Protein 9H05 (pdb70)

B-factor: mean 49.07, std 16.82, range [24.83, 165.82]

Solvent-accessible surface area: 11332 Å² total; per-residue (Å²): 120,73,122,106,99,55,15,91,80,1,73,124,15,33,67,100,115,33,71,85,0,48,40,44,0,14,129,95,52,18,26,13,59,42,73,32,125,22,3,45,4,0,107,54,14,8,97,43,117,80,0,104,37,46,22,115,156,70,60,147,117,4,76,0,0,4,2,25,12,9,29,0,19,15,0,8,24,0,1,68,45,27,6,73,3,22,0,1,14,73,0,65,28,0,6,91,74,0,88,93,83,69,67,167,12,94,34,43,186,87,45,72,2,34,7,80,66,44,35,9,62,164,22,157,31,33,182,75,59,4,25,1,0,0,4,28,36,22,4,2,18,17,43,64,115,57,33,67,57,0,0,43,22,0,42,79,0,1,84,81,46,1,5,0,0,3,4,1,25,0,45,45,52,106,90,106,29,9,7,24,40,7,4,49,18,109,78,1,20,82,8,0,6,26,97,57,179,54,105,66,162,47,44,58,68,1,64,90,72,39,40,66,102,12,181,66,26,12,124,78,2,101,76,64,7,74,1,0,7,1,72,37,52,148

Radius of gyration: 16.99 Å; Cα contacts (8 Å, |Δi|>4): 428; chains: 1; bounding box: 44×46×34 Å

Nearest PDB structures (foldseek):
  3g2p-assembly1_B  TM=7.022E-01  e=1.815E-07  Amycolatopsis orientalis
  3g2o-assembly1_B  TM=6.999E-01  e=1.815E-07  Amycolatopsis orientalis
  3g2o-assembly1_A  TM=6.672E-01  e=2.173E-07  Amycolatopsis orientalis
  8pha-assembly1_A  TM=6.478E-01  e=4.464E-07  Pleurotus sapidus
  3g2q-assembly1_A  TM=6.437E-01  e=7.660E-07  Amycolatopsis orientalis

Foldseek 3Di:
DDLVVLFVVLQVVCVVPPPVSVLVCLVVVSCSVDDLADWVLVVVCCVDPNNVVLLVPADLQAEEEEEQQQLNRPQLVVVVSNHQYEYEHQHPSSQVNNCVSCVPRVCVVVNSGYYDNDDLLDDDADPQAHQEYEDDLPCQQDDLVCLQSVLVSVLVRHHAQGKYKYWQDQQDPPDDDDDSHHDDVVSNLCSNLDDDVVPDDSPPFKDFPDKAQRPDGDPVRHPGTIMIMIGTHD

InterPro domains:
  IPR008854 TPMT family [PF05724] (27-201)
  IPR008854 TPMT family [PS51585] (27-240)
  IPR029063 S-adenosyl-L-methionine-dependent methyltransferase superfamily [G3DSA:3.40.50.150] (23-214)
  IPR029063 S-adenosyl-L-methionine-dependent methyltransferase superfamily [SSF53335] (27-202)

Sequence (234 aa):
ATRDEKITYLRKIIGDKGSDAWDVAWQEGVTPWDQGKIQPPLRRDFIESNDGKALVNKKSDNARVLVPGCGKGYDAAYFASLGYETLGADLSSTAIEKAKEFWAESPELKSGKLSFQTLDFFKFEVPEAKYDLVYDYTFFCALPPDLRAPWGARMRELVRRPGGTLITLVYPIDGARSSGGPPYSIDVQKVTDALQGSEEGSAEPGKYWTKVLDIVPQTSSPDDHVGRERLVVWERIN

Secondary structure (DSSP, 8-state):
--HHHHHHHHHHHHHHHGGGHHHHHHHTT--TT--SS--HHHHHHHTSHHHHHHHHT--TT-EEEEET-TT-HHHHHHHHTT-EEEEEES-HHHHHHHHHHTTT-HHHHHTSEEEEE--TTTSPPPTT-EEEEEEESSGGGS-GGGHHHHHHHHHHHEEEEEEEEEEE----TT---TTTTP--HHHHHHHHH---SS----TTSEEEEEEE--SS--GGGTTS-EEEEEEE--

Organism: NCBI:txid1051891

Structure (mmCIF, N/CA/C/O backbone):
data_9H05
#
_entry.id   9H05
#
_cell.length_a   59.410
_cell.length_b   59.410
_cell.length_c   229.421
_cell.angle_alpha   90.00
_cell.angle_beta   90.00
_cell.angle_gamma   90.00
#
_symmetry.space_group_name_H-M   'P 43 21 2'
#
loop_
_entity.id
_entity.type
_entity.pdbx_description
1 polymer 'Methyltransferase domain-containing protein'
2 non-polymer S-ADENOSYL-L-HOMOCYSTEINE
3 non-polymer 'CHLORIDE ION'
4 water water
#
loop_
_atom_site.group_PDB
_atom_site.id
_atom_site.type_symbol
_atom_site.label_atom_id
_atom_site.label_alt_id
_atom_site.label_comp_id
_atom_site.label_asym_id
_atom_site.label_entity_id
_atom_site.label_seq_id
_atom_site.pdbx_PDB_ins_code
_atom_site.Cartn_x
_atom_site.Cartn_y
_atom_site.Cartn_z
_atom_site.occupancy
_atom_site.B_iso_or_equiv
_atom_site.auth_seq_id
_atom_site.auth_comp_id
_atom_site.auth_asym_id
_atom_site.auth_atom_id
_atom_site.pdbx_PDB_model_num
ATOM 1 N N . ALA A 1 12 ? -35.389 6.719 22.889 1.00 74.23 9 ALA A N 1
ATOM 2 C CA . ALA A 1 12 ? -36.323 5.624 22.673 1.00 73.46 9 ALA A CA 1
ATOM 3 C C . ALA A 1 12 ? -36.208 5.055 21.254 1.00 80.51 9 ALA A C 1
ATOM 4 O O . ALA A 1 12 ? -36.625 3.921 21.024 1.00 87.06 9 ALA A O 1
ATOM 6 N N . THR A 1 13 ? -35.650 5.818 20.307 1.00 74.53 10 THR A N 1
ATOM 7 C CA . THR A 1 13 ? -35.435 5.271 18.970 1.00 72.18 10 THR A CA 1
ATOM 8 C C . THR A 1 13 ? -34.208 4.364 18.960 1.00 70.69 10 THR A C 1
ATOM 9 O O . THR A 1 13 ? -33.388 4.375 19.883 1.00 69.77 10 THR A O 1
ATOM 13 N N . ARG A 1 14 ? -34.087 3.570 17.892 1.00 67.67 11 ARG A N 1
ATOM 14 C CA . ARG A 1 14 ? -32.930 2.694 17.781 1.00 59.44 11 ARG A CA 1
ATOM 15 C C . ARG A 1 14 ? -31.639 3.503 17.768 1.00 66.16 11 ARG A C 1
ATOM 16 O O . ARG A 1 14 ? -30.662 3.138 18.435 1.00 68.24 11 ARG A O 1
ATOM 24 N N . ASP A 1 15 ? -31.623 4.618 17.031 1.00 61.22 12 ASP A N 1
ATOM 25 C CA . ASP A 1 15 ? -30.394 5.391 16.881 1.00 66.54 12 ASP A CA 1
ATOM 26 C C . ASP A 1 15 ? -29.970 6.005 18.205 1.00 65.31 12 ASP A C 1
ATOM 27 O O . ASP A 1 15 ? -28.788 5.960 18.577 1.00 64.09 12 ASP A O 1
ATOM 32 N N . GLU A 1 16 ? -30.930 6.589 18.927 1.00 69.44 13 GLU A N 1
ATOM 33 C CA . GLU A 1 16 ? -30.660 7.102 20.267 1.00 63.73 13 GLU A CA 1
ATOM 34 C C . GLU A 1 16 ? -30.074 6.018 21.150 1.00 59.70 13 GLU A C 1
ATOM 35 O O . GLU A 1 16 ? -29.111 6.248 21.894 1.00 59.00 13 GLU A O 1
ATOM 41 N N . LYS A 1 17 ? -30.659 4.823 21.095 1.00 58.43 14 LYS A N 1
ATOM 42 C CA . LYS A 1 17 ? -30.180 3.764 21.962 1.00 50.08 14 LYS A CA 1
ATOM 43 C C . LYS A 1 17 ? -28.784 3.326 21.554 1.00 52.81 14 LYS A C 1
ATOM 44 O O . LYS A 1 17 ? -27.919 3.139 22.414 1.00 48.26 14 LYS A O 1
ATOM 50 N N . ILE A 1 18 ? -28.527 3.225 20.242 1.00 50.33 15 ILE A N 1
ATOM 51 C CA . ILE A 1 18 ? -27.186 2.900 19.765 1.00 47.42 15 ILE A CA 1
ATOM 52 C C . ILE A 1 18 ? -26.198 3.962 20.233 1.00 47.85 15 ILE A C 1
ATOM 53 O O . ILE A 1 18 ? -25.150 3.653 20.814 1.00 50.40 15 ILE A O 1
ATOM 58 N N . THR A 1 19 ? -26.534 5.234 20.001 1.00 52.96 16 THR A N 1
ATOM 59 C CA . THR A 1 19 ? -25.699 6.340 20.462 1.00 50.84 16 THR A CA 1
ATOM 60 C C . THR A 1 19 ? -25.392 6.227 21.953 1.00 49.12 16 THR A C 1
ATOM 61 O O . THR A 1 19 ? -24.236 6.357 22.369 1.00 52.19 16 THR A O 1
ATOM 65 N N . TYR A 1 20 ? -26.412 5.956 22.771 1.00 51.82 17 TYR A N 1
ATOM 66 C CA . TYR A 1 20 ? -26.173 5.792 24.204 1.00 54.40 17 TYR A CA 1
ATOM 67 C C . TYR A 1 20 ? -25.273 4.594 24.489 1.00 56.41 17 TYR A C 1
ATOM 68 O O . TYR A 1 20 ? -24.351 4.684 25.315 1.00 53.78 17 TYR A O 1
ATOM 77 N N . LEU A 1 21 ? -25.537 3.465 23.821 1.00 55.17 18 LEU A N 1
ATOM 78 C CA . LEU A 1 21 ? -24.727 2.264 23.993 1.00 42.45 18 LEU A CA 1
ATOM 79 C C . LEU A 1 21 ? -23.261 2.539 23.703 1.00 47.71 18 LEU A C 1
ATOM 80 O O . LEU A 1 21 ? -22.376 2.120 24.457 1.00 44.60 18 LEU A O 1
ATOM 85 N N . ARG A 1 22 ? -22.986 3.241 22.602 1.00 48.08 19 ARG A N 1
ATOM 86 C CA . ARG A 1 22 ? -21.602 3.524 22.235 1.00 51.53 19 ARG A CA 1
ATOM 87 C C . ARG A 1 22 ? -20.969 4.496 23.227 1.00 53.72 19 ARG A C 1
ATOM 88 O O . ARG A 1 22 ? -19.804 4.330 23.609 1.00 56.39 19 ARG A O 1
ATOM 96 N N . LYS A 1 23 ? -21.742 5.486 23.687 1.00 51.87 20 LYS A N 1
ATOM 97 C CA . LYS A 1 23 ? -21.272 6.404 24.722 1.00 57.15 20 LYS A CA 1
ATOM 98 C C . LYS A 1 23 ? -20.803 5.661 25.973 1.00 52.83 20 LYS A C 1
ATOM 99 O O . LYS A 1 23 ? -19.683 5.881 26.452 1.00 51.77 20 LYS A O 1
ATOM 105 N N . ILE A 1 24 ? -21.633 4.766 26.517 1.00 47.36 21 ILE A N 1
ATOM 106 C CA . ILE A 1 24 ? -21.207 4.111 27.746 1.00 49.85 21 ILE A CA 1
ATOM 107 C C . ILE A 1 24 ? -20.122 3.079 27.493 1.00 52.06 21 ILE A C 1
ATOM 108 O O . ILE A 1 24 ? -19.380 2.744 28.424 1.00 50.75 21 ILE A O 1
ATOM 113 N N . ILE A 1 25 ? -20.003 2.552 26.265 1.00 49.54 22 ILE A N 1
ATOM 114 C CA . ILE A 1 25 ? -18.849 1.703 25.967 1.00 50.03 22 ILE A CA 1
ATOM 115 C C . ILE A 1 25 ? -17.580 2.544 25.940 1.00 49.04 22 ILE A C 1
ATOM 116 O O . ILE A 1 25 ? -16.518 2.093 26.393 1.00 53.74 22 ILE A O 1
ATOM 121 N N . GLY A 1 26 ? -17.673 3.786 25.459 1.00 49.50 23 GLY A N 1
ATOM 122 C CA . GLY A 1 26 ? -16.519 4.670 25.495 1.00 52.97 23 GLY A CA 1
ATOM 123 C C . GLY A 1 26 ? -16.037 4.963 26.904 1.00 56.57 23 GLY A C 1
ATOM 124 O O . GLY A 1 26 ? -14.831 5.044 27.150 1.00 65.38 23 GLY A O 1
ATOM 125 N N . ASP A 1 27 ? -16.969 5.129 27.853 1.00 64.62 24 ASP A N 1
ATOM 126 C CA . ASP A 1 27 ? -16.577 5.436 29.232 1.00 58.50 24 ASP A CA 1
ATOM 127 C C . ASP A 1 27 ? -16.184 4.188 30.011 1.00 61.10 24 ASP A C 1
ATOM 128 O O . ASP A 1 27 ? -15.195 4.206 30.752 1.00 65.11 24 ASP A O 1
ATOM 133 N N . LYS A 1 28 ? -16.944 3.104 29.870 1.00 59.37 25 LYS A N 1
ATOM 134 C CA . LYS A 1 28 ? -16.841 1.978 30.783 1.00 52.63 25 LYS A CA 1
ATOM 135 C C . LYS A 1 28 ? -16.138 0.772 30.175 1.00 51.31 25 LYS A C 1
ATOM 136 O O . LYS A 1 28 ? -15.811 -0.168 30.914 1.00 48.59 25 LYS A O 1
ATOM 142 N N . GLY A 1 29 ? -15.903 0.764 28.858 1.00 52.92 26 GLY A N 1
ATOM 143 C CA . GLY A 1 29 ? -15.295 -0.404 28.230 1.00 47.02 26 GLY A CA 1
ATOM 144 C C . GLY A 1 29 ? -16.252 -1.578 28.274 1.00 44.36 26 GLY A C 1
ATOM 145 O O . GLY A 1 29 ? -17.470 -1.413 28.148 1.00 52.57 26 GLY A O 1
ATOM 146 N N . SER A 1 30 ? -15.712 -2.781 28.489 1.00 45.34 27 SER A N 1
ATOM 147 C CA . SER A 1 30 ? -16.559 -3.973 28.439 1.00 44.38 27 SER A CA 1
ATOM 148 C C . SER A 1 30 ? -17.561 -4.035 29.583 1.00 49.40 27 SER A C 1
ATOM 149 O O . SER A 1 30 ? -18.573 -4.735 29.458 1.00 43.03 27 SER A O 1
ATOM 152 N N . ASP A 1 31 ? -17.314 -3.320 30.692 1.00 52.41 28 ASP A N 1
ATOM 153 C CA . ASP A 1 31 ? -18.306 -3.272 31.763 1.00 50.94 28 ASP A CA 1
ATOM 154 C C . ASP A 1 31 ? -19.625 -2.655 31.304 1.00 44.91 28 ASP A C 1
ATOM 155 O O . ASP A 1 31 ? -20.659 -2.912 31.926 1.00 46.26 28 ASP A O 1
ATOM 160 N N . ALA A 1 32 ? -19.621 -1.880 30.215 1.00 47.64 29 ALA A N 1
ATOM 161 C CA . ALA A 1 32 ? -20.844 -1.242 29.725 1.00 48.56 29 ALA A CA 1
ATOM 162 C C . ALA A 1 32 ? -21.946 -2.237 29.362 1.00 41.76 29 ALA A C 1
ATOM 163 O O . ALA A 1 32 ? -23.122 -1.860 29.367 1.00 44.39 29 ALA A O 1
ATOM 165 N N . TRP A 1 33 ? -21.608 -3.495 29.048 1.00 46.36 30 TRP A N 1
ATOM 166 C CA . TRP A 1 33 ? -22.625 -4.410 28.529 1.00 45.41 30 TRP A CA 1
ATOM 167 C C . TRP A 1 33 ? -23.630 -4.783 29.612 1.00 43.19 30 TRP A C 1
ATOM 168 O O . TRP A 1 33 ? -24.843 -4.755 29.375 1.00 41.57 30 TRP A O 1
ATOM 179 N N . ASP A 1 34 ? -23.157 -5.140 30.804 1.00 44.87 31 ASP A N 1
ATOM 180 C CA . ASP A 1 34 ? -24.100 -5.371 31.894 1.00 43.65 31 ASP A CA 1
ATOM 181 C C . ASP A 1 34 ? -24.902 -4.120 32.221 1.00 40.97 31 ASP A C 1
ATOM 182 O O . ASP A 1 34 ? -26.102 -4.207 32.520 1.00 44.54 31 ASP A O 1
ATOM 187 N N . VAL A 1 35 ? -24.265 -2.948 32.160 1.00 42.32 32 VAL A N 1
ATOM 188 C CA . VAL A 1 35 ? -24.987 -1.694 32.382 1.00 42.34 32 VAL A CA 1
ATOM 189 C C . VAL A 1 35 ? -26.129 -1.546 31.387 1.00 50.55 32 VAL A C 1
ATOM 190 O O . VAL A 1 35 ? -27.254 -1.201 31.765 1.00 45.00 32 VAL A O 1
ATOM 194 N N . ALA A 1 36 ? -25.856 -1.803 30.094 1.00 48.98 33 ALA A N 1
ATOM 195 C CA . ALA A 1 36 ? -26.894 -1.690 29.071 1.00 45.81 33 ALA A CA 1
ATOM 196 C C . ALA A 1 36 ? -28.032 -2.671 29.323 1.00 40.63 33 ALA A C 1
ATOM 197 O O . ALA A 1 36 ? -29.208 -2.332 29.145 1.00 41.35 33 ALA A O 1
ATOM 199 N N . TRP A 1 37 ? -27.705 -3.898 29.732 1.00 40.25 34 TRP A N 1
ATOM 200 C CA . TRP A 1 37 ? -28.749 -4.877 29.996 1.00 42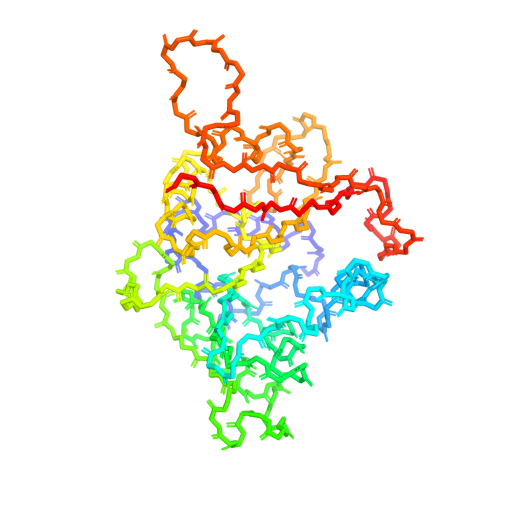.74 34 TRP A CA 1
ATOM 201 C C . TRP A 1 37 ? -29.592 -4.460 31.196 1.00 51.36 34 TRP A C 1
ATOM 202 O O . TRP A 1 37 ? -30.826 -4.542 31.149 1.00 47.02 34 TRP A O 1
ATOM 213 N N . GLN A 1 38 ? -28.948 -3.979 32.270 1.00 48.18 35 GLN A N 1
ATOM 214 C CA . GLN A 1 38 ? -29.713 -3.517 33.432 1.00 50.71 35 GLN A CA 1
ATOM 215 C C . GLN A 1 38 ? -30.653 -2.372 33.082 1.00 49.38 35 GLN A C 1
ATOM 216 O O . GLN A 1 38 ? -31.795 -2.331 33.560 1.00 53.76 35 GLN A O 1
ATOM 222 N N . GLU A 1 39 ? -30.213 -1.454 32.230 1.00 45.31 36 GLU A N 1
ATOM 223 C CA . GLU A 1 39 ? -31.002 -0.274 31.903 1.00 45.93 36 GLU A CA 1
ATOM 224 C C . GLU A 1 39 ? -31.973 -0.501 30.768 1.00 50.42 36 GLU A C 1
ATOM 225 O O . GLU A 1 39 ? -32.620 0.456 30.339 1.00 55.06 36 GLU A O 1
ATOM 231 N N . GLY A 1 40 ? -32.071 -1.728 30.255 1.00 51.67 37 GLY A N 1
ATOM 232 C CA . GLY A 1 40 ? -32.975 -2.011 29.157 1.00 50.09 37 GLY A CA 1
ATOM 233 C C . GLY A 1 40 ? -32.560 -1.467 27.801 1.00 50.04 37 GLY A C 1
ATOM 234 O O . GLY A 1 40 ? -33.392 -1.408 26.901 1.00 53.01 37 GLY A O 1
ATOM 235 N N . VAL A 1 41 ? -31.304 -1.056 27.622 1.00 48.81 38 VAL A N 1
ATOM 236 C CA . VAL A 1 41 ? -30.832 -0.552 26.329 1.00 53.55 38 VAL A CA 1
ATOM 237 C C . VAL A 1 41 ? -30.269 -1.762 25.596 1.00 48.78 38 VAL A C 1
ATOM 238 O O . VAL A 1 41 ? -29.076 -2.070 25.675 1.00 47.45 38 VAL A O 1
ATOM 242 N N . THR A 1 42 ? -31.136 -2.469 24.885 1.00 43.44 39 THR A N 1
ATOM 243 C CA . THR A 1 42 ? -30.746 -3.704 24.210 1.00 48.84 39 THR A CA 1
ATOM 244 C C . THR A 1 42 ? -31.226 -3.700 22.763 1.00 44.06 39 THR A C 1
ATOM 245 O O . THR A 1 42 ? -31.999 -4.569 22.355 1.00 49.11 39 THR A O 1
ATOM 249 N N . PRO A 1 43 ? -30.774 -2.737 21.949 1.00 41.53 40 PRO A N 1
ATOM 250 C CA . PRO A 1 43 ? -31.311 -2.629 20.575 1.00 48.49 40 PRO A CA 1
ATOM 251 C C . PRO A 1 43 ? -31.015 -3.827 19.680 1.00 45.57 40 PRO A C 1
ATOM 252 O O . PRO A 1 43 ? -31.672 -3.984 18.650 1.00 45.66 40 PRO A O 1
ATOM 256 N N . TRP A 1 44 ? -30.064 -4.686 20.043 1.00 47.85 41 TRP A N 1
ATOM 257 C CA . TRP A 1 44 ? -29.777 -5.894 19.273 1.00 46.57 41 TRP A CA 1
ATOM 258 C C . TRP A 1 44 ? -30.818 -6.984 19.488 1.00 45.55 41 TRP A C 1
ATOM 259 O O . TRP A 1 44 ? -30.915 -7.915 18.674 1.00 40.52 41 TRP A O 1
ATOM 270 N N . ASP A 1 45 ? -31.569 -6.904 20.581 1.00 40.55 42 ASP A N 1
ATOM 271 C CA . ASP A 1 45 ? -32.446 -7.987 21.001 1.00 39.74 42 ASP A CA 1
ATOM 272 C C . ASP A 1 45 ? -33.649 -8.152 20.084 1.00 43.64 42 ASP A C 1
ATOM 273 O O . ASP A 1 45 ? -34.440 -7.220 19.913 1.00 45.37 42 ASP A O 1
ATOM 278 N N . GLN A 1 46 ? -33.808 -9.361 19.538 1.00 43.33 43 GLN A N 1
ATOM 279 C CA . GLN A 1 46 ? -34.832 -9.659 18.545 1.00 44.92 43 GLN A CA 1
ATOM 280 C C . GLN A 1 46 ? -35.874 -10.644 19.037 1.00 42.90 43 GLN A C 1
ATOM 281 O O . GLN A 1 46 ? -36.863 -10.872 18.335 1.00 46.30 43 GLN A O 1
ATOM 287 N N . GLY A 1 47 ? -35.648 -11.288 20.175 1.00 39.82 44 GLY A N 1
ATOM 288 C CA . GLY A 1 47 ? -36.646 -12.159 20.758 1.00 39.70 44 GLY A CA 1
ATOM 289 C C . GLY A 1 47 ? -36.702 -13.557 20.196 1.00 43.31 44 GLY A C 1
ATOM 290 O O . GLY A 1 47 ? -37.588 -14.321 20.600 1.00 41.23 44 GLY A O 1
ATOM 291 N N . LYS A 1 48 ? -35.780 -13.924 19.302 1.00 41.24 45 LYS A N 1
ATOM 292 C CA . LYS A 1 48 ? -35.811 -15.186 18.562 1.00 44.03 45 LYS A CA 1
ATOM 293 C C . LYS A 1 48 ? -34.525 -15.314 17.744 1.00 36.34 45 LYS A C 1
ATOM 294 O O . LYS A 1 48 ? -33.834 -14.324 17.487 1.00 41.57 45 LYS A O 1
ATOM 300 N N . ILE A 1 49 ? -34.241 -16.541 17.304 1.00 37.05 46 ILE A N 1
ATOM 301 C CA . ILE A 1 49 ? -33.078 -16.793 16.452 1.00 41.97 46 ILE A CA 1
ATOM 302 C C . ILE A 1 49 ? -33.259 -16.158 15.073 1.00 43.29 46 ILE A C 1
ATOM 303 O O . ILE A 1 49 ? -34.364 -15.828 14.627 1.00 37.10 46 ILE A O 1
ATOM 308 N N . GLN A 1 50 ? -32.149 -15.978 14.389 1.00 42.08 47 GLN A N 1
ATOM 309 C CA . GLN A 1 50 ? -32.266 -15.503 13.020 1.00 45.68 47 GLN A CA 1
ATOM 310 C C . GLN A 1 50 ? -32.612 -16.679 12.100 1.00 40.43 47 GLN A C 1
ATOM 311 O O . GLN A 1 50 ? -32.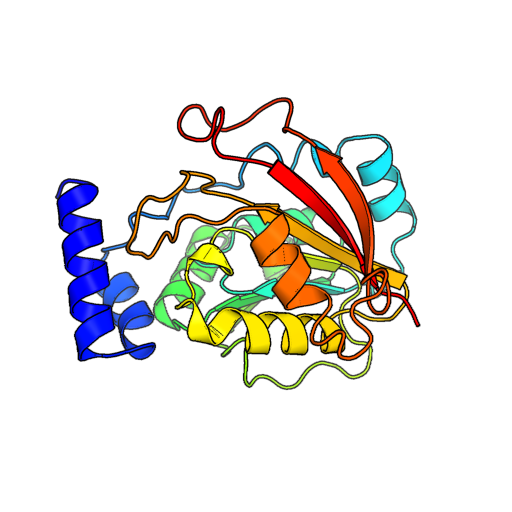072 -17.781 12.272 1.00 39.08 47 GLN A O 1
ATOM 317 N N . PRO A 1 51 ? -33.513 -16.476 11.145 1.00 39.97 48 PRO A N 1
ATOM 318 C CA . PRO A 1 51 ? -33.957 -17.571 10.254 1.00 42.09 48 PRO A CA 1
ATOM 319 C C . PRO A 1 51 ? -32.814 -18.298 9.547 1.00 39.82 48 PRO A C 1
ATOM 320 O O . PRO A 1 51 ? -32.880 -19.528 9.362 1.00 43.62 48 PRO A O 1
ATOM 324 N N . PRO A 1 52 ? -31.749 -17.613 9.103 1.00 40.58 49 PRO A N 1
ATOM 325 C CA . PRO A 1 52 ? -30.684 -18.369 8.412 1.00 43.12 49 PRO A CA 1
ATOM 326 C C . PRO A 1 52 ? -30.087 -19.488 9.254 1.00 46.38 49 PRO A C 1
ATOM 327 O O . PRO A 1 52 ? -29.607 -20.486 8.693 1.00 37.44 49 PRO A O 1
ATOM 331 N N . LEU A 1 53 ? -30.096 -19.364 10.584 1.00 38.79 50 LEU A N 1
ATOM 332 C CA . LEU A 1 53 ? -29.581 -20.451 11.409 1.00 37.82 50 LEU A CA 1
ATOM 333 C C . LEU A 1 53 ? -30.457 -21.687 11.285 1.00 39.56 50 LEU A C 1
ATOM 334 O O . LEU A 1 53 ? -29.951 -22.797 11.064 1.00 42.39 50 LEU A O 1
ATOM 339 N N A ARG A 1 54 ? -31.779 -21.522 11.421 0.49 40.74 51 ARG A N 1
ATOM 340 N N B ARG A 1 54 ? -31.777 -21.518 11.422 0.51 40.74 51 ARG A N 1
ATOM 341 C CA A ARG A 1 54 ? -32.670 -22.676 11.345 0.49 42.11 51 ARG A CA 1
ATOM 342 C CA B ARG A 1 54 ? -32.681 -22.662 11.343 0.51 42.13 51 ARG A CA 1
ATOM 343 C C A ARG A 1 54 ? -32.645 -23.296 9.949 0.49 42.89 51 ARG A C 1
ATOM 344 C C B ARG A 1 54 ? -32.649 -23.290 9.952 0.51 42.88 51 ARG A C 1
ATOM 345 O O A ARG A 1 54 ? -32.634 -24.524 9.804 0.49 42.70 51 ARG A O 1
ATOM 346 O O B ARG A 1 54 ? -32.644 -24.519 9.814 0.51 42.70 51 ARG A O 1
ATOM 361 N N . ASP A 1 55 ? -32.618 -22.462 8.908 1.00 41.12 52 ASP A N 1
ATOM 362 C CA . ASP A 1 55 ? -32.612 -23.011 7.556 1.00 47.01 52 ASP A CA 1
ATOM 363 C C . ASP A 1 55 ? -31.322 -23.735 7.247 1.00 46.00 52 ASP A C 1
ATOM 364 O O . ASP A 1 55 ? -31.336 -24.692 6.470 1.00 44.27 52 ASP A O 1
ATOM 369 N N . PHE A 1 56 ? -30.202 -23.326 7.850 1.00 44.04 53 PHE A N 1
ATOM 370 C CA . PHE A 1 56 ? -28.997 -24.115 7.649 1.00 40.27 53 PHE A CA 1
ATOM 371 C C . PHE A 1 56 ? -29.137 -25.477 8.307 1.00 45.84 53 PHE A C 1
ATOM 372 O O . PHE A 1 56 ? -28.924 -26.512 7.662 1.00 43.07 53 PHE A O 1
ATOM 380 N N . ILE A 1 57 ? -29.497 -25.495 9.596 1.00 41.01 54 ILE A N 1
ATOM 381 C CA . ILE A 1 57 ? -29.641 -26.758 10.317 1.00 42.33 54 ILE A CA 1
ATOM 382 C C . ILE A 1 57 ? -30.620 -27.684 9.608 1.00 40.76 54 ILE A C 1
ATOM 383 O O . ILE A 1 57 ? -30.423 -28.905 9.569 1.00 42.66 54 ILE A O 1
ATOM 388 N N . GLU A 1 58 ? -31.678 -27.123 9.021 1.00 39.28 55 GLU A N 1
ATOM 389 C CA . GLU A 1 58 ? -32.687 -27.909 8.317 1.00 41.56 55 GLU A CA 1
ATOM 390 C C . GLU A 1 58 ? -32.315 -28.248 6.879 1.00 44.37 55 GLU A C 1
ATOM 391 O O . GLU A 1 58 ? -33.056 -28.990 6.229 1.00 46.93 55 GLU A O 1
ATOM 397 N N . SER A 1 59 ? -31.195 -27.738 6.372 1.00 51.12 56 SER A N 1
ATOM 398 C CA . SER A 1 59 ? -30.736 -28.056 5.021 1.00 44.48 56 SER A CA 1
ATOM 399 C C . SER A 1 59 ? -29.972 -29.386 5.012 1.00 46.67 56 SER A C 1
ATOM 400 O O . SER A 1 59 ? -29.669 -29.964 6.059 1.00 45.80 56 SER A O 1
ATOM 403 N N . ASN A 1 60 ? -29.637 -29.879 3.813 1.00 48.24 57 ASN A N 1
ATOM 404 C CA . ASN A 1 60 ? -29.013 -31.200 3.752 1.00 45.69 57 ASN A CA 1
ATOM 405 C C . ASN A 1 60 ? -27.664 -31.201 4.456 1.00 42.05 57 ASN A C 1
ATOM 406 O O . ASN A 1 60 ? -27.325 -32.164 5.156 1.00 47.07 57 ASN A O 1
ATOM 411 N N . ASP A 1 61 ? -26.898 -30.114 4.324 1.00 43.75 58 ASP A N 1
ATOM 412 C CA . ASP A 1 61 ? -25.654 -30.002 5.082 1.00 47.75 58 ASP A CA 1
ATOM 413 C C . ASP A 1 61 ? -25.927 -29.947 6.582 1.00 45.11 58 ASP A C 1
ATOM 414 O O . ASP A 1 61 ? -25.204 -30.553 7.377 1.00 44.88 58 ASP A O 1
ATOM 419 N N . GLY A 1 62 ? -26.980 -29.241 6.985 1.00 41.39 59 GLY A N 1
ATOM 420 C CA . GLY A 1 62 ? -27.260 -29.113 8.403 1.00 46.22 59 GLY A CA 1
ATOM 421 C C . GLY A 1 62 ? -27.725 -30.423 9.003 1.00 46.08 59 GLY A C 1
ATOM 422 O O . GLY A 1 62 ? -27.249 -30.837 10.064 1.00 48.84 59 GLY A O 1
ATOM 423 N N . LYS A 1 63 ? -28.662 -31.093 8.328 1.00 44.06 60 LYS A N 1
ATOM 424 C CA . LYS A 1 63 ? -29.082 -32.420 8.758 1.00 47.48 60 LYS A CA 1
ATOM 425 C C . LYS A 1 63 ? -27.886 -33.354 8.912 1.00 48.77 60 LYS A C 1
ATOM 426 O O . LYS A 1 63 ? -27.763 -34.057 9.922 1.00 48.15 60 LYS A O 1
ATOM 432 N N . ALA A 1 64 ? -26.962 -33.330 7.947 1.00 49.44 61 ALA A N 1
ATOM 433 C CA . ALA A 1 64 ? -25.789 -34.195 8.018 1.00 50.99 61 ALA A CA 1
ATOM 434 C C . ALA A 1 64 ? -24.923 -33.856 9.225 1.00 54.19 61 ALA A C 1
ATOM 435 O O . ALA A 1 64 ? -24.500 -34.751 9.962 1.00 51.29 61 ALA A O 1
ATOM 437 N N . LEU A 1 65 ? -24.635 -32.567 9.433 1.00 47.93 62 LEU A N 1
ATOM 438 C CA . LEU A 1 65 ? -23.875 -32.152 10.612 1.00 50.48 62 LEU A CA 1
ATOM 439 C C . LEU A 1 65 ? -24.506 -32.656 11.904 1.00 49.07 62 LEU A C 1
ATOM 440 O O . LEU A 1 65 ? -23.812 -33.208 12.765 1.00 53.27 62 LEU A O 1
ATOM 445 N N . VAL A 1 66 ? -25.820 -32.463 12.065 1.00 45.75 63 VAL A N 1
ATOM 446 C CA . VAL A 1 66 ? -26.477 -32.864 13.309 1.00 48.46 63 VAL A CA 1
ATOM 447 C C . VAL A 1 66 ? -26.511 -34.381 13.440 1.00 52.91 63 VAL A C 1
ATOM 448 O O . VAL A 1 66 ? -26.411 -34.916 14.553 1.00 52.67 63 VAL A O 1
ATOM 452 N N . ASN A 1 67 ? -26.643 -35.101 12.321 1.00 54.18 64 ASN A N 1
ATOM 453 C CA . ASN A 1 67 ? -26.753 -36.560 12.391 1.00 56.37 64 ASN A CA 1
ATOM 454 C C . ASN A 1 67 ? -25.441 -37.220 12.800 1.00 50.26 64 ASN A C 1
ATOM 455 O O . ASN A 1 67 ? -25.464 -38.291 13.412 1.00 57.00 64 ASN A O 1
ATOM 460 N N . LYS A 1 68 ? -24.300 -36.609 12.476 1.00 54.82 65 LYS A N 1
ATOM 461 C CA . LYS A 1 68 ? -23.001 -37.173 12.826 1.00 56.14 65 LYS A CA 1
ATOM 462 C C . LYS A 1 68 ? -22.567 -36.816 14.237 1.00 54.16 65 LYS A C 1
ATOM 463 O O . LYS A 1 68 ? -21.442 -37.149 14.621 1.00 54.88 65 LYS A O 1
ATOM 469 N N . LYS A 1 69 ? -23.401 -36.127 15.005 1.00 53.87 66 LYS A N 1
ATOM 470 C CA . LYS A 1 69 ? -22.942 -35.600 16.279 1.00 53.97 66 LYS A CA 1
ATOM 471 C C . LYS A 1 69 ? -22.699 -36.738 17.260 1.00 52.41 66 LYS A C 1
ATOM 472 O O . LYS A 1 69 ? -23.445 -37.722 17.300 1.00 53.98 66 LYS A O 1
ATOM 478 N N . SER A 1 70 ? -21.613 -36.621 18.018 1.00 49.92 67 SER A N 1
ATOM 479 C CA . SER A 1 70 ? -21.303 -37.618 19.024 1.00 56.97 67 SER A CA 1
ATOM 480 C C . SER A 1 70 ? -22.307 -37.517 20.168 1.00 56.26 67 SER A C 1
ATOM 481 O O . SER A 1 70 ? -23.042 -36.529 20.302 1.00 56.24 67 SER A O 1
ATOM 484 N N . ASP A 1 71 ? -22.334 -38.549 21.016 1.00 64.85 68 ASP A N 1
ATOM 485 C CA . ASP A 1 71 ? -23.344 -38.573 22.075 1.00 66.34 68 ASP A CA 1
ATOM 486 C C . ASP A 1 71 ? -23.067 -37.555 23.169 1.00 61.22 68 ASP A C 1
ATOM 487 O O . ASP A 1 71 ? -23.991 -37.185 23.898 1.00 63.55 68 ASP A O 1
ATOM 492 N N . ASN A 1 72 ? -21.828 -37.075 23.278 1.00 60.97 69 ASN A N 1
ATOM 493 C CA . ASN A 1 72 ? -21.459 -36.038 24.233 1.00 62.43 69 ASN A CA 1
ATOM 494 C C . ASN A 1 72 ? -21.050 -34.753 23.528 1.00 62.10 69 ASN A C 1
ATOM 495 O O . ASN A 1 72 ? -20.260 -33.973 24.063 1.00 59.22 69 ASN A O 1
ATOM 500 N N . ALA A 1 73 ? -21.559 -34.536 22.315 1.00 56.28 70 ALA A N 1
ATOM 501 C CA . ALA A 1 73 ? -21.222 -33.331 21.563 1.00 51.34 70 ALA A CA 1
ATOM 502 C C . ALA A 1 73 ? -21.657 -32.085 22.330 1.00 54.59 70 ALA A C 1
ATOM 503 O O . ALA A 1 73 ? -22.729 -32.048 22.948 1.00 51.92 70 ALA A O 1
ATOM 505 N N . ARG A 1 74 ? -20.827 -31.052 22.267 1.00 48.50 71 ARG A N 1
ATOM 506 C CA . ARG A 1 74 ? -21.032 -29.841 23.045 1.00 45.76 71 ARG A CA 1
ATOM 507 C C . ARG A 1 74 ? -21.055 -28.618 22.141 1.00 42.69 71 ARG A C 1
ATOM 508 O O . ARG A 1 74 ? -20.321 -28.546 21.149 1.00 44.46 71 ARG A O 1
ATOM 516 N N . VAL A 1 75 ? -21.902 -27.656 22.492 1.00 42.36 72 VAL A N 1
ATOM 517 C CA . VAL A 1 75 ? -22.064 -26.426 21.732 1.00 40.22 72 VAL A CA 1
ATOM 518 C C . VAL A 1 75 ? -21.786 -25.239 22.637 1.00 43.01 72 VAL A C 1
ATOM 519 O O . VAL A 1 75 ? -22.192 -25.232 23.804 1.00 40.75 72 VAL A O 1
ATOM 523 N N . LEU A 1 76 ? -21.090 -24.236 22.099 1.00 41.08 73 LEU A N 1
ATOM 524 C CA . LEU A 1 76 ? -20.882 -22.962 22.781 1.00 37.27 73 LEU A CA 1
ATOM 525 C C . LEU A 1 76 ? -21.519 -21.859 21.948 1.00 44.65 73 LEU A C 1
ATOM 526 O O . LEU A 1 76 ? -21.292 -21.776 20.728 1.00 39.17 73 LEU A O 1
ATOM 531 N N . VAL A 1 77 ? -22.319 -21.024 22.596 1.00 34.94 74 VAL A N 1
ATOM 532 C CA . VAL A 1 77 ? -22.868 -19.823 21.987 1.00 39.10 74 VAL A CA 1
ATOM 533 C C . VAL A 1 77 ? -22.337 -18.625 22.766 1.00 40.78 74 VAL A C 1
ATOM 534 O O . VAL A 1 77 ? -22.888 -18.250 23.808 1.00 40.08 74 VAL A O 1
ATOM 538 N N . PRO A 1 78 ? -21.263 -17.998 22.300 1.00 38.85 75 PRO A N 1
ATOM 539 C CA . PRO A 1 78 ? -20.684 -16.880 23.053 1.00 34.99 75 PRO A CA 1
ATOM 540 C C . PRO A 1 78 ? -21.401 -15.560 22.794 1.00 38.48 75 PRO A C 1
ATOM 541 O O . PRO A 1 78 ? -21.969 -15.333 21.727 1.00 40.55 75 PRO A O 1
ATOM 545 N N . GLY A 1 79 ? -21.358 -14.678 23.793 1.00 39.94 76 GLY A N 1
ATOM 546 C CA . GLY A 1 79 ? -22.169 -13.465 23.731 1.00 39.24 76 GLY A CA 1
ATOM 547 C C . GLY A 1 79 ? -23.628 -13.764 23.465 1.00 34.94 76 GLY A C 1
ATOM 548 O O . GLY A 1 79 ? -24.275 -13.099 22.646 1.00 40.03 76 GLY A O 1
ATOM 549 N N . CYS A 1 80 ? -24.154 -14.778 24.129 1.00 36.44 77 CYS A N 1
ATOM 550 C CA . CYS A 1 80 ? -25.463 -15.329 23.787 1.00 42.64 77 CYS A CA 1
ATOM 551 C C . CYS A 1 80 ? -26.647 -14.407 24.079 1.00 39.45 77 CYS A C 1
ATOM 552 O O . CYS A 1 80 ? -27.742 -14.687 23.586 1.00 38.95 77 CYS A O 1
ATOM 555 N N . GLY A 1 81 ? -26.461 -13.320 24.825 1.00 44.87 78 GLY A N 1
ATOM 556 C CA . GLY A 1 81 ? -27.593 -12.475 25.202 1.00 38.78 78 GLY A CA 1
ATOM 557 C C . GLY A 1 81 ? -28.682 -13.288 25.861 1.00 31.82 78 GLY A C 1
ATOM 558 O O . GLY A 1 81 ? -28.424 -14.181 26.694 1.00 33.43 78 GLY A O 1
ATOM 559 N N . LYS A 1 82 ? -29.920 -13.045 25.425 1.00 34.12 79 LYS A N 1
ATOM 560 C CA . LYS A 1 82 ? -31.068 -13.759 25.968 1.00 36.84 79 LYS A CA 1
ATOM 561 C C . LYS A 1 82 ? -31.161 -15.192 25.464 1.00 37.27 79 LYS A C 1
ATOM 562 O O . LYS A 1 82 ? -32.100 -15.897 25.842 1.00 39.26 79 LYS A O 1
ATOM 568 N N . GLY A 1 83 ? -30.233 -15.629 24.609 1.00 37.03 80 GLY A N 1
ATOM 569 C CA . GLY A 1 83 ? -29.927 -17.041 24.482 1.00 33.22 80 GLY A CA 1
ATOM 570 C C . GLY A 1 83 ? -30.775 -17.837 23.527 1.00 34.53 80 GLY A C 1
ATOM 571 O O . GLY A 1 83 ?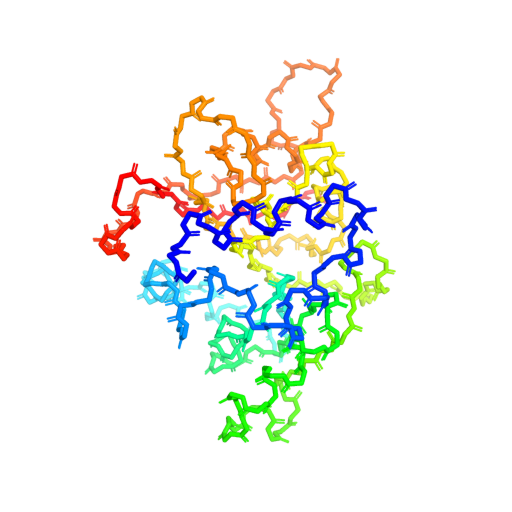 -30.816 -19.070 23.653 1.00 38.31 80 GLY A O 1
ATOM 572 N N . TYR A 1 84 ? -31.464 -17.177 22.589 1.00 39.57 81 TYR A N 1
ATOM 573 C CA . TYR A 1 84 ? -32.297 -17.886 21.615 1.00 38.47 81 TYR A CA 1
ATOM 574 C C . TYR A 1 84 ? -31.521 -18.984 20.890 1.00 35.29 81 TYR A C 1
ATOM 575 O O . TYR A 1 84 ? -32.032 -20.097 20.691 1.00 35.48 81 TYR A O 1
ATOM 584 N N . ASP A 1 85 ? -30.280 -18.693 20.487 1.00 39.30 82 ASP A N 1
ATOM 585 C CA . ASP A 1 85 ? -29.519 -19.665 19.704 1.00 37.81 82 ASP A CA 1
ATOM 586 C C . ASP A 1 85 ? -29.114 -20.859 20.547 1.00 38.28 82 ASP A C 1
ATOM 587 O O . ASP A 1 85 ? -29.255 -22.008 20.107 1.00 36.47 82 ASP A O 1
ATOM 592 N N . ALA A 1 86 ? -28.663 -20.615 21.783 1.00 36.23 83 ALA A N 1
ATOM 593 C CA . ALA A 1 86 ? -28.301 -21.727 22.652 1.00 38.21 83 ALA A CA 1
ATOM 594 C C . ALA A 1 86 ? -29.501 -22.625 22.906 1.00 38.91 83 ALA A C 1
ATOM 595 O O . ALA A 1 86 ? -29.388 -23.860 22.874 1.00 36.37 83 ALA A O 1
ATOM 597 N N . ALA A 1 87 ? -30.669 -22.018 23.126 1.00 36.02 84 ALA A N 1
ATOM 598 C CA . ALA A 1 87 ? -31.888 -22.799 23.281 1.00 39.56 84 ALA A CA 1
ATOM 599 C C . ALA A 1 87 ? -32.167 -23.632 22.037 1.00 34.69 84 ALA A C 1
ATOM 600 O O . ALA A 1 87 ? -32.608 -24.782 22.144 1.00 39.43 84 ALA A O 1
ATOM 602 N N . TYR A 1 88 ? -31.925 -23.066 20.847 1.00 40.45 85 TYR A N 1
ATOM 603 C CA . TYR A 1 88 ? -32.161 -23.805 19.609 1.00 37.43 85 TYR A CA 1
ATOM 604 C C . TYR A 1 88 ? -31.251 -25.027 19.520 1.00 36.20 85 TYR A C 1
ATOM 605 O O . TYR A 1 88 ? -31.720 -26.150 19.291 1.00 40.17 85 TYR A O 1
ATOM 614 N N . PHE A 1 89 ? -29.941 -24.837 19.745 1.00 41.29 86 PHE A N 1
ATOM 615 C CA . PHE A 1 89 ? -29.004 -25.957 19.654 1.00 36.88 86 PHE A CA 1
ATOM 616 C C . PHE A 1 89 ? -29.304 -27.020 20.695 1.00 38.49 86 PHE A C 1
ATOM 617 O O . PHE A 1 89 ? -29.207 -28.219 20.406 1.00 42.07 86 PHE A O 1
ATOM 625 N N . ALA A 1 90 ? -29.673 -26.610 21.912 1.00 42.18 87 ALA A N 1
ATOM 626 C CA . ALA A 1 90 ? -30.087 -27.582 22.920 1.00 40.78 87 ALA A CA 1
ATOM 627 C C . ALA A 1 90 ? -31.277 -28.409 22.438 1.00 39.41 87 ALA A C 1
ATOM 628 O O . ALA A 1 90 ? -31.306 -29.632 22.618 1.00 42.68 87 ALA A O 1
ATOM 630 N N . SER A 1 91 ? -32.259 -27.765 21.799 1.00 40.50 88 SER A N 1
ATOM 631 C CA . SER A 1 91 ? -33.420 -28.493 21.284 1.00 48.18 88 SER A CA 1
ATOM 632 C C . SER A 1 91 ? -33.054 -29.511 20.204 1.00 47.39 88 SER A C 1
ATOM 633 O O . SER A 1 91 ? -33.848 -30.422 19.932 1.00 48.60 88 SER A O 1
ATOM 636 N N . LEU A 1 92 ? -31.881 -29.383 19.589 1.00 42.84 89 LEU A N 1
ATOM 637 C CA . LEU A 1 92 ? -31.389 -30.364 18.633 1.00 42.31 89 LEU A CA 1
ATOM 638 C C . LEU A 1 92 ? -30.676 -31.535 19.284 1.00 45.98 89 LEU A C 1
ATOM 639 O O . LEU A 1 92 ? -30.268 -32.459 18.574 1.00 52.14 89 LEU A O 1
ATOM 644 N N . GLY A 1 93 ? -30.494 -31.521 20.601 1.00 45.50 90 GLY A N 1
ATOM 645 C CA . GLY A 1 93 ? -29.865 -32.630 21.291 1.00 44.89 90 GLY A CA 1
ATOM 646 C C . GLY A 1 93 ? -28.447 -32.372 21.721 1.00 45.93 90 GLY A C 1
ATOM 647 O O . GLY A 1 93 ? -27.826 -33.261 22.316 1.00 54.64 90 GLY A O 1
ATOM 648 N N . TYR A 1 94 ? -27.923 -31.179 21.460 1.00 42.11 91 TYR A N 1
ATOM 649 C CA . TYR A 1 94 ? -26.564 -30.834 21.848 1.00 45.55 91 TYR A CA 1
ATOM 650 C C . TYR A 1 94 ? -26.523 -30.369 23.305 1.00 51.62 91 TYR A C 1
ATOM 651 O O . TYR A 1 94 ? -27.358 -29.576 23.746 1.00 41.65 91 TYR A O 1
ATOM 660 N N . GLU A 1 95 ? -25.528 -30.833 24.046 1.00 48.06 92 GLU A N 1
ATOM 661 C CA . GLU A 1 95 ? -25.243 -30.236 25.339 1.00 48.12 92 GLU A CA 1
ATOM 662 C C . GLU A 1 95 ? -24.662 -28.849 25.098 1.00 46.48 92 GLU A C 1
ATOM 663 O O . GLU A 1 95 ? -23.556 -28.721 24.574 1.00 53.01 92 GLU A O 1
ATOM 669 N N . THR A 1 96 ? -25.400 -27.807 25.473 1.00 44.99 93 THR A N 1
ATOM 670 C CA . THR A 1 96 ? -25.163 -26.447 25.004 1.00 43.94 93 THR A CA 1
ATOM 671 C C . THR A 1 96 ? -24.911 -25.488 26.151 1.00 42.40 93 THR A C 1
ATOM 672 O O . THR A 1 96 ? -25.631 -25.510 27.152 1.00 41.71 93 THR A O 1
ATOM 676 N N . LEU A 1 97 ? -23.907 -24.620 25.980 1.00 44.70 94 LEU A N 1
ATOM 677 C CA . LEU A 1 97 ? -23.596 -23.559 26.933 1.00 41.68 94 LEU A CA 1
ATOM 678 C C . LEU A 1 97 ? -23.785 -22.210 26.256 1.00 42.94 94 LEU A C 1
ATOM 679 O O . LEU A 1 97 ? -23.151 -21.918 25.237 1.00 38.48 94 LEU A O 1
ATOM 684 N N . GLY A 1 98 ? -24.675 -21.390 26.822 1.00 42.22 95 GLY A N 1
ATOM 685 C CA . GLY A 1 98 ? -24.780 -19.998 26.461 1.00 38.04 95 GLY A CA 1
ATOM 686 C C . GLY A 1 98 ? -23.979 -19.172 27.446 1.00 43.91 95 GLY A C 1
ATOM 687 O O . GLY A 1 98 ? -24.268 -19.163 28.655 1.00 41.05 95 GLY A O 1
ATOM 688 N N . ALA A 1 99 ? -22.970 -18.475 26.930 1.00 39.90 96 ALA A N 1
ATOM 689 C CA . ALA A 1 99 ? -22.033 -17.710 27.745 1.00 40.76 96 ALA A CA 1
ATOM 690 C C . ALA A 1 99 ? -22.178 -16.238 27.417 1.00 38.77 96 ALA A C 1
ATOM 691 O O . ALA A 1 99 ? -22.118 -15.859 26.247 1.00 40.90 96 ALA A O 1
ATOM 693 N N . ASP A 1 100 ? -22.376 -15.410 28.441 1.00 36.51 97 ASP A N 1
ATOM 694 C CA . ASP A 1 100 ? -22.430 -13.972 28.246 1.00 38.82 97 ASP A CA 1
ATOM 695 C C . ASP A 1 100 ? -21.731 -13.269 29.397 1.00 42.49 97 ASP A C 1
ATOM 696 O O . ASP A 1 100 ? -21.773 -13.725 30.543 1.00 44.72 97 ASP A O 1
ATOM 701 N N . LEU A 1 101 ? -21.102 -12.136 29.068 1.00 41.61 98 LEU A N 1
ATOM 702 C CA . LEU A 1 101 ? -20.382 -11.339 30.056 1.00 47.93 98 LEU A CA 1
ATOM 703 C C . LEU A 1 101 ? -21.306 -10.747 31.110 1.00 50.38 98 LEU A C 1
ATOM 704 O O . LEU A 1 101 ? -20.897 -10.592 32.267 1.00 43.79 98 LEU A O 1
ATOM 709 N N . SER A 1 102 ? -22.541 -10.417 30.731 1.00 40.18 99 SER A N 1
ATOM 710 C CA . SER A 1 102 ? -23.509 -9.748 31.602 1.00 41.79 99 SER A CA 1
ATOM 711 C C . SER A 1 102 ? -24.288 -10.757 32.441 1.00 45.90 99 SER A C 1
ATOM 712 O O . SER A 1 102 ? -25.046 -11.566 31.890 1.00 41.94 99 SER A O 1
ATOM 715 N N . SER A 1 103 ? -24.122 -10.700 33.777 1.00 40.81 100 SER A N 1
ATOM 716 C CA . SER A 1 103 ? -24.959 -11.514 34.661 1.00 43.02 100 SER A CA 1
ATOM 717 C C . SER A 1 103 ? -26.439 -11.178 34.479 1.00 33.77 100 SER A C 1
ATOM 718 O O . SER A 1 103 ? -27.305 -12.055 34.609 1.00 42.41 100 SER A O 1
ATOM 721 N N . THR A 1 104 ? -26.749 -9.910 34.197 1.00 35.40 101 THR A N 1
ATOM 722 C CA . THR A 1 104 ? -28.122 -9.518 33.890 1.00 42.34 101 THR A CA 1
ATOM 723 C C . THR A 1 104 ? -28.645 -10.265 32.662 1.00 47.66 101 THR A C 1
ATOM 724 O O . THR A 1 104 ? -29.749 -10.834 32.680 1.00 41.49 101 THR A O 1
ATOM 728 N N . ALA A 1 105 ? -27.854 -10.286 31.586 1.00 41.21 102 ALA A N 1
ATOM 729 C CA . ALA A 1 105 ? -28.269 -11.013 30.386 1.00 41.16 102 ALA A CA 1
ATOM 730 C C . ALA A 1 105 ? -28.536 -12.478 30.695 1.00 37.25 102 ALA A C 1
ATOM 731 O O . ALA A 1 105 ? -29.531 -13.048 30.231 1.00 39.31 102 ALA A O 1
ATOM 733 N N . ILE A 1 106 ? -27.666 -13.099 31.500 1.00 35.77 103 ILE A N 1
ATOM 734 C CA . ILE A 1 106 ? -27.777 -14.526 31.779 1.00 36.92 103 ILE A CA 1
ATOM 735 C C . ILE A 1 106 ? -29.029 -14.824 32.600 1.00 45.33 103 ILE A C 1
ATOM 736 O O . ILE A 1 106 ? -29.725 -15.822 32.358 1.00 41.54 103 ILE A O 1
ATOM 741 N N . GLU A 1 107 ? -29.340 -13.982 33.586 1.00 41.03 104 GLU A N 1
ATOM 742 C CA . GLU A 1 107 ? -30.607 -14.151 34.287 1.00 45.83 104 GLU A CA 1
ATOM 743 C C . GLU A 1 107 ? -31.783 -13.991 33.329 1.00 44.41 104 GLU A C 1
ATOM 744 O O . GLU A 1 107 ? -32.715 -14.803 33.329 1.00 44.07 104 GLU A O 1
ATOM 750 N N . LYS A 1 108 ? -31.742 -12.960 32.490 1.00 39.66 105 LYS A N 1
ATOM 751 C CA . LYS A 1 108 ? -32.826 -12.737 31.544 1.00 41.10 105 LYS A CA 1
ATOM 752 C C . LYS A 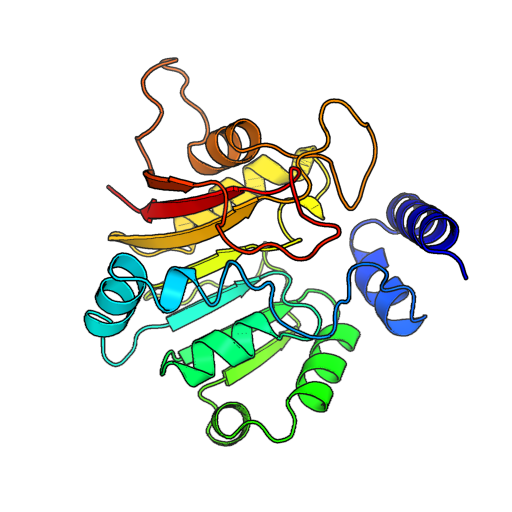1 108 ? -32.968 -13.913 30.577 1.00 44.57 105 LYS A C 1
ATOM 753 O O . LYS A 1 108 ? -34.090 -14.276 30.182 1.00 41.98 105 LYS A O 1
ATOM 759 N N . ALA A 1 109 ? -31.846 -14.541 30.200 1.00 40.30 106 ALA A N 1
ATOM 760 C CA . ALA A 1 109 ? -31.913 -15.738 29.361 1.00 42.67 106 ALA A CA 1
ATOM 761 C C . ALA A 1 109 ? -32.604 -16.875 30.090 1.00 43.26 106 ALA A C 1
ATOM 762 O O . ALA A 1 109 ? -33.393 -17.621 29.495 1.00 39.31 106 ALA A O 1
ATOM 764 N N . LYS A 1 110 ? -32.295 -17.032 31.382 1.00 39.79 107 LYS A N 1
ATOM 765 C CA . LYS A 1 110 ? -32.892 -18.081 32.201 1.00 39.50 107 LYS A CA 1
ATOM 766 C C . LYS A 1 110 ? -34.386 -17.857 32.379 1.00 36.20 107 LYS A C 1
ATOM 767 O O . LYS A 1 110 ? -35.153 -18.816 32.516 1.00 44.26 107 LYS A O 1
ATOM 773 N N . GLU A 1 111 ? -34.804 -16.597 32.466 1.00 39.13 108 GLU A N 1
ATOM 774 C CA . GLU A 1 111 ? -36.228 -16.297 32.503 1.00 40.61 108 GLU A CA 1
ATOM 775 C C . GLU A 1 111 ? -36.870 -16.592 31.155 1.00 45.50 108 GLU A C 1
ATOM 776 O O . GLU A 1 111 ? -37.874 -17.316 31.080 1.00 43.23 108 GLU A O 1
ATOM 782 N N . PHE A 1 112 ? -36.289 -16.053 30.073 1.00 40.47 109 PHE A N 1
ATOM 783 C CA . PHE A 1 112 ? -36.902 -16.219 28.760 1.00 45.24 109 PHE A CA 1
ATOM 784 C C . PHE A 1 112 ? -37.100 -17.695 28.443 1.00 42.24 109 PHE A C 1
ATOM 785 O O . PHE A 1 112 ? -38.172 -18.097 27.979 1.00 41.55 109 PHE A O 1
ATOM 793 N N . TRP A 1 113 ? -36.109 -18.528 28.757 1.00 40.25 110 TRP A N 1
ATOM 794 C CA . TRP A 1 113 ? -36.172 -19.952 28.467 1.00 43.00 110 TRP A CA 1
ATOM 795 C C . TRP A 1 113 ? -36.561 -20.796 29.679 1.00 41.99 110 TRP A C 1
ATOM 796 O O . TRP A 1 113 ? -36.336 -22.012 29.666 1.00 42.91 110 TRP A O 1
ATOM 807 N N . ALA A 1 114 ? -37.228 -20.192 30.678 1.00 41.81 111 ALA A N 1
ATOM 808 C CA . ALA A 1 114 ? -37.616 -20.912 31.897 1.00 46.12 111 ALA A CA 1
ATOM 809 C C . ALA A 1 114 ? -38.385 -22.209 31.625 1.00 39.33 111 ALA A C 1
ATOM 810 O O . ALA A 1 114 ? -38.267 -23.170 32.391 1.00 42.82 111 ALA A O 1
ATOM 812 N N . GLU A 1 115 ? -39.169 -22.271 30.550 1.00 45.26 112 GLU A N 1
ATOM 813 C CA . GLU A 1 115 ? -39.971 -23.462 30.269 1.00 52.23 112 GLU A CA 1
ATOM 814 C C . GLU A 1 115 ? -39.275 -24.466 29.351 1.00 49.33 112 GLU A C 1
ATOM 815 O O . GLU A 1 115 ? -39.890 -25.484 29.002 1.00 48.09 112 GLU A O 1
ATOM 821 N N . SER A 1 116 ? -38.015 -24.225 28.970 1.00 51.08 113 SER A N 1
ATOM 822 C CA . SER A 1 116 ? -37.314 -25.148 28.077 1.00 46.79 113 SER A CA 1
ATOM 823 C C . SER A 1 116 ? -37.081 -26.495 28.749 1.00 43.72 113 SER A C 1
ATOM 824 O O . SER A 1 116 ? -36.588 -26.542 29.886 1.00 46.54 113 SER A O 1
ATOM 827 N N . PRO A 1 117 ? -37.375 -27.606 28.078 1.00 44.74 114 PRO A N 1
ATOM 828 C CA . PRO A 1 117 ? -37.118 -28.901 28.719 1.00 40.34 114 PRO A CA 1
ATOM 829 C C . PRO A 1 117 ? -35.640 -29.172 28.895 1.00 50.86 114 PRO A C 1
ATOM 830 O O . PRO A 1 117 ? -35.255 -29.882 29.834 1.00 45.67 114 PRO A O 1
ATOM 834 N N . GLU A 1 118 ? -34.799 -28.587 28.039 1.00 45.65 115 GLU A N 1
ATOM 835 C CA . GLU A 1 118 ? -33.359 -28.789 28.134 1.00 42.01 115 GLU A CA 1
ATOM 836 C C . GLU A 1 118 ? -32.731 -27.961 29.242 1.00 43.31 115 GLU A C 1
ATOM 837 O O . GLU A 1 118 ? -31.730 -28.384 29.834 1.00 45.14 115 GLU A O 1
ATOM 843 N N . LEU A 1 119 ? -33.268 -26.771 29.517 1.00 42.49 116 LEU A N 1
ATOM 844 C CA . LEU A 1 119 ? -32.855 -26.045 30.709 1.00 47.24 116 LEU A CA 1
ATOM 845 C C . LEU A 1 119 ? -33.142 -26.864 31.958 1.00 52.58 116 LEU A C 1
ATOM 846 O O . LEU A 1 119 ? -32.306 -26.940 32.872 1.00 48.25 116 LEU A O 1
ATOM 851 N N . LYS A 1 120 ? -34.309 -27.513 31.988 1.00 47.28 117 LYS A N 1
ATOM 852 C CA . LYS A 1 120 ? -34.698 -28.336 33.124 1.00 54.68 117 LYS A CA 1
ATOM 853 C C . LYS A 1 120 ? -33.711 -29.474 33.345 1.00 53.07 117 LYS A C 1
ATOM 854 O O . LYS A 1 120 ? -33.207 -29.664 34.458 1.00 56.28 117 LYS A O 1
ATOM 860 N N . SER A 1 121 ? -33.422 -30.243 32.290 1.00 52.73 118 SER A N 1
ATOM 861 C CA . SER A 1 121 ? -32.518 -31.388 32.392 1.00 48.64 118 SER A CA 1
ATOM 862 C C . SER A 1 121 ? -31.055 -30.992 32.595 1.00 54.81 118 SER A C 1
ATOM 863 O O . SER A 1 121 ? -30.229 -31.865 32.893 1.00 53.10 118 SER A O 1
ATOM 866 N N . GLY A 1 122 ? -30.707 -29.712 32.451 1.00 52.17 119 GLY A N 1
ATOM 867 C CA . GLY A 1 122 ? -29.318 -29.311 32.455 1.00 53.10 119 GLY A CA 1
ATOM 868 C C . GLY A 1 122 ? -28.611 -29.436 31.119 1.00 50.79 119 GLY A C 1
ATOM 869 O O . GLY A 1 122 ? -27.439 -29.050 31.024 1.00 56.06 119 GLY A O 1
ATOM 870 N N . LYS A 1 123 ? -29.274 -29.970 30.088 1.00 48.34 120 LYS A N 1
ATOM 871 C CA . LYS A 1 123 ? -28.622 -30.061 28.791 1.00 47.81 120 LYS A CA 1
ATOM 872 C C . LYS A 1 123 ? -28.300 -28.671 28.264 1.00 49.46 120 LYS A C 1
ATOM 873 O O . LYS A 1 123 ? -27.229 -28.453 27.688 1.00 56.46 120 LYS A O 1
ATOM 879 N N . LEU A 1 124 ? -29.201 -27.712 28.479 1.00 49.62 121 LEU A N 1
ATOM 880 C CA . LEU A 1 124 ? -28.948 -26.307 28.197 1.00 43.01 121 LEU A CA 1
ATOM 881 C C . LEU A 1 124 ? -28.520 -25.613 29.484 1.00 47.65 121 LEU A C 1
ATOM 882 O O . LEU A 1 124 ? -29.123 -25.818 30.541 1.00 48.51 121 LEU A O 1
ATOM 887 N N . SER A 1 125 ? -27.485 -24.787 29.399 1.00 44.84 122 SER A N 1
ATOM 888 C CA . SER A 1 125 ? -27.017 -24.043 30.558 1.00 43.79 122 SER A CA 1
ATOM 889 C C . SER A 1 125 ? -26.617 -22.640 30.140 1.00 41.87 122 SER A C 1
ATOM 890 O O . SER A 1 125 ? -26.001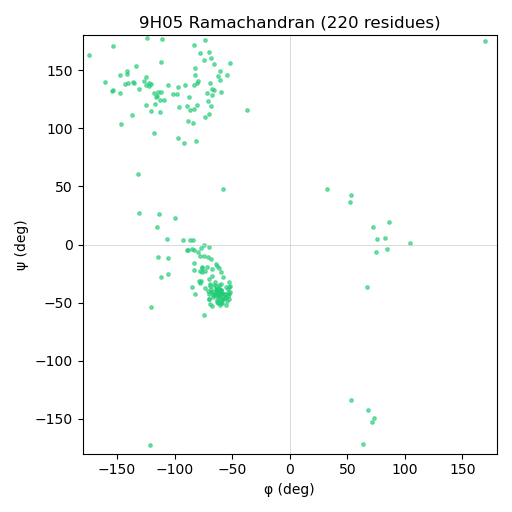 -22.449 29.087 1.00 41.98 122 SER A O 1
ATOM 893 N N . PHE A 1 126 ? -26.974 -21.669 30.974 1.00 36.05 123 PHE A N 1
ATOM 894 C CA . PHE A 1 126 ? -26.595 -20.275 30.801 1.00 37.35 123 PHE A CA 1
ATOM 895 C C . PHE A 1 126 ? -25.670 -19.867 31.941 1.00 43.61 123 PHE A C 1
ATOM 896 O O . PHE A 1 126 ? -25.976 -20.112 33.112 1.00 44.73 123 PHE A O 1
ATOM 904 N N . GLN A 1 127 ? -24.551 -19.239 31.611 1.00 41.55 124 GLN A N 1
ATOM 905 C CA . GLN A 1 127 ? -23.542 -18.933 32.611 1.00 41.89 124 GLN A CA 1
ATOM 906 C C . GLN A 1 127 ? -22.936 -17.574 32.296 1.00 42.38 124 GLN A C 1
ATOM 907 O O . GLN A 1 127 ? -22.671 -17.251 31.129 1.00 41.56 124 GLN A O 1
ATOM 913 N N . THR A 1 128 ? -22.727 -16.787 33.343 1.00 38.95 125 THR A N 1
ATOM 914 C CA . THR A 1 128 ? -21.992 -15.534 33.251 1.00 39.14 125 THR A CA 1
ATOM 915 C C . THR A 1 128 ? -20.514 -15.859 33.103 1.00 48.86 125 THR A C 1
ATOM 916 O O . THR A 1 128 ? -19.890 -16.386 34.029 1.00 41.90 125 THR A O 1
ATOM 920 N N . LEU A 1 129 ? -19.969 -15.610 31.915 1.00 40.68 126 LEU A N 1
ATOM 921 C CA . LEU A 1 129 ? -18.600 -15.970 31.596 1.00 39.60 126 LEU A CA 1
ATOM 922 C C . LEU A 1 129 ? -18.057 -14.931 30.634 1.00 41.27 126 LEU A C 1
ATOM 923 O O . LEU A 1 129 ? -18.791 -14.399 29.794 1.00 43.67 126 LEU A O 1
ATOM 928 N N . ASP A 1 130 ? -16.769 -14.644 30.757 1.00 41.19 127 ASP A N 1
ATOM 929 C CA . ASP A 1 130 ? -16.068 -13.831 29.775 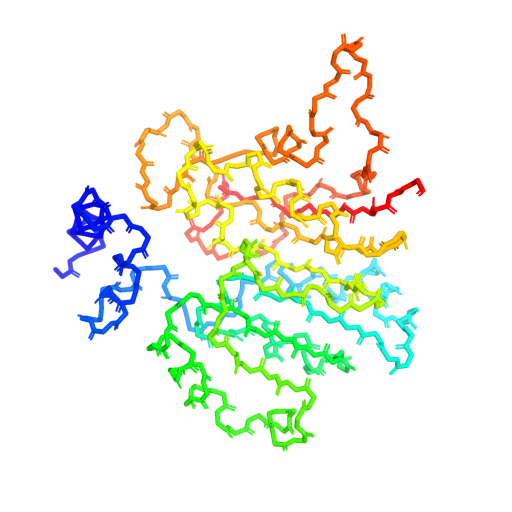1.00 47.58 127 ASP A CA 1
ATOM 930 C C . ASP A 1 130 ? -15.506 -14.750 28.690 1.00 39.53 127 ASP A C 1
ATOM 931 O O . ASP A 1 130 ? -14.708 -15.646 28.983 1.00 39.09 127 ASP A O 1
ATOM 936 N N . PHE A 1 131 ? -15.951 -14.543 27.447 1.00 39.79 128 PHE A N 1
ATOM 937 C CA . PHE A 1 131 ? -15.556 -15.411 26.335 1.00 34.42 128 PHE A CA 1
ATOM 938 C C . PHE A 1 131 ? -14.043 -15.557 26.274 1.00 38.21 128 PHE A C 1
ATOM 939 O O . PHE A 1 131 ? -13.524 -16.638 25.966 1.00 40.75 128 PHE A O 1
ATOM 947 N N . PHE A 1 132 ? -13.322 -14.477 26.608 1.00 40.95 129 PHE A N 1
ATOM 948 C CA . PHE A 1 132 ? -11.863 -14.463 26.541 1.00 46.29 129 PHE A CA 1
ATOM 949 C C . PHE A 1 132 ? -11.204 -15.209 27.693 1.00 44.01 129 PHE A C 1
ATOM 950 O O . PHE A 1 132 ? -10.077 -15.696 27.531 1.00 44.62 129 PHE A O 1
ATOM 958 N N . LYS A 1 133 ? -11.889 -15.359 28.831 1.00 45.09 130 LYS A N 1
ATOM 959 C CA . LYS A 1 133 ? -11.245 -15.807 30.060 1.00 38.61 130 LYS A CA 1
ATOM 960 C C . LYS A 1 133 ? -11.661 -17.186 30.542 1.00 45.46 130 LYS A C 1
ATOM 961 O O . LYS A 1 133 ? -10.871 -17.838 31.224 1.00 49.35 130 LYS A O 1
ATOM 967 N N . PHE A 1 134 ? -12.873 -17.652 30.240 1.00 42.16 131 PHE A N 1
ATOM 968 C CA . PHE A 1 134 ? -13.348 -18.882 30.872 1.00 37.72 131 PHE A CA 1
ATOM 969 C C . PHE A 1 134 ? -12.503 -20.066 30.427 1.00 49.72 131 PHE A C 1
ATOM 970 O O . PHE A 1 134 ? -11.841 -20.029 29.385 1.00 48.80 131 PHE A O 1
ATOM 978 N N . GLU A 1 135 ? -12.466 -21.100 31.267 1.00 55.50 132 GLU A N 1
ATOM 979 C CA . GLU A 1 135 ? -11.564 -22.219 31.024 1.00 57.61 132 GLU A CA 1
ATOM 980 C C . GLU A 1 135 ? -12.205 -23.190 30.042 1.00 53.68 132 GLU A C 1
ATOM 981 O O . GLU A 1 135 ? -13.259 -23.769 30.333 1.00 60.60 132 GLU A O 1
ATOM 987 N N . VAL A 1 136 ? -11.584 -23.358 28.883 1.00 57.04 133 VAL A N 1
ATOM 988 C CA . VAL A 1 136 ? -12.191 -24.220 27.866 1.00 60.49 133 VAL A CA 1
ATOM 989 C C . VAL A 1 136 ? -12.173 -25.667 28.357 1.00 62.94 133 VAL A C 1
ATOM 990 O O . VAL A 1 136 ? -11.153 -26.120 28.913 1.00 58.01 133 VAL A O 1
ATOM 994 N N . PRO A 1 137 ? -13.290 -26.409 28.243 1.00 56.70 134 PRO A N 1
ATOM 995 C CA . PRO A 1 137 ? -13.275 -27.829 28.608 1.00 54.65 134 PRO A CA 1
ATOM 996 C C . PRO A 1 137 ? -12.145 -28.567 27.916 1.00 59.01 134 PRO A C 1
ATOM 997 O O . PRO A 1 137 ? -11.660 -28.119 26.872 1.00 60.49 134 PRO A O 1
ATOM 1001 N N . GLU A 1 138 ? -11.716 -29.694 28.494 1.00 62.95 135 GLU A N 1
ATOM 1002 C CA . GLU A 1 138 ? -10.647 -30.482 27.885 1.00 65.67 135 GLU A CA 1
ATOM 1003 C C . GLU A 1 138 ? -11.017 -30.914 26.475 1.00 52.75 135 GLU A C 1
ATOM 1004 O O . GLU A 1 138 ? -10.205 -30.805 25.550 1.00 59.33 135 GLU A O 1
ATOM 1010 N N . ALA A 1 139 ? -12.244 -31.408 26.294 1.00 53.34 136 ALA A N 1
ATOM 1011 C CA . ALA A 1 139 ? -12.673 -31.941 25.007 1.00 50.40 136 ALA A CA 1
ATOM 1012 C C . ALA A 1 139 ? -12.960 -30.850 23.981 1.00 51.12 136 ALA A C 1
ATOM 1013 O O . ALA A 1 139 ? -13.149 -31.174 22.800 1.00 53.55 136 ALA A O 1
ATOM 1015 N N . LYS A 1 140 ? -12.987 -29.581 24.404 1.00 50.77 137 LYS A N 1
ATOM 1016 C CA . LYS A 1 140 ? -13.275 -28.434 23.550 1.00 48.09 137 LYS A CA 1
ATOM 1017 C C . LYS A 1 140 ? -14.702 -28.532 23.012 1.00 47.97 137 LYS A C 1
ATOM 1018 O O . LYS A 1 140 ? -15.464 -29.402 23.446 1.00 46.87 137 LYS A O 1
ATOM 1024 N N . TYR A 1 141 ? -15.081 -27.659 22.076 1.00 42.86 138 TYR A N 1
ATOM 1025 C CA . TYR A 1 141 ? -16.448 -27.612 21.573 1.00 39.87 138 TYR A CA 1
ATOM 1026 C C . TYR A 1 141 ? -16.531 -28.216 20.181 1.00 40.24 138 TYR A C 1
ATOM 1027 O O . TYR A 1 141 ? -15.666 -27.972 19.342 1.00 36.31 138 TYR A O 1
ATOM 1036 N N . ASP A 1 142 ? -17.580 -29.012 19.960 1.00 41.79 139 ASP A N 1
ATOM 1037 C CA . ASP A 1 142 ? -17.842 -29.604 18.657 1.00 42.82 139 ASP A CA 1
ATOM 1038 C C . ASP A 1 142 ? -18.450 -28.600 17.694 1.00 45.95 139 ASP A C 1
ATOM 1039 O O . ASP A 1 142 ? -18.242 -28.697 16.480 1.00 38.49 139 ASP A O 1
ATOM 1044 N N . LEU A 1 143 ? -19.215 -27.649 18.213 1.00 43.94 140 LEU A N 1
ATOM 1045 C CA . LEU A 1 143 ? -19.934 -26.693 17.389 1.00 38.55 140 LEU A CA 1
ATOM 1046 C C . LEU A 1 143 ? -20.013 -25.382 18.150 1.00 40.39 140 LEU A C 1
ATOM 1047 O O . LEU A 1 143 ? -20.390 -25.371 19.328 1.00 42.76 140 LEU A O 1
ATOM 1052 N N . VAL A 1 144 ? -19.643 -24.292 17.486 1.00 35.72 141 VAL A N 1
ATOM 1053 C CA . VAL A 1 144 ? -19.737 -22.947 18.043 1.00 36.38 141 VAL A CA 1
ATOM 1054 C C . VAL A 1 144 ? -20.521 -22.077 17.071 1.00 42.16 141 VAL A C 1
ATOM 1055 O O . VAL A 1 144 ? -20.360 -22.210 15.855 1.00 39.94 141 VAL A O 1
ATOM 1059 N N . TYR A 1 145 ? -21.383 -21.197 17.601 1.00 36.48 142 TYR A N 1
ATOM 1060 C CA . TYR A 1 145 ? -22.213 -20.299 16.789 1.00 35.27 142 TYR A CA 1
ATOM 1061 C C . TYR A 1 145 ? -21.988 -18.853 17.223 1.00 37.80 142 TYR A C 1
ATOM 1062 O O . TYR A 1 145 ? -22.228 -18.502 18.379 1.00 36.57 142 TYR A O 1
ATOM 1071 N N . ASP A 1 146 ? -21.524 -18.019 16.304 1.00 34.08 143 ASP A N 1
ATOM 1072 C CA . ASP A 1 146 ? -21.290 -16.595 16.541 1.00 38.79 143 ASP A CA 1
ATOM 1073 C C . ASP A 1 146 ? -22.287 -15.783 15.716 1.00 41.24 143 ASP A C 1
ATOM 1074 O O . ASP A 1 146 ? -22.248 -15.806 14.479 1.00 35.24 143 ASP A O 1
ATOM 1079 N N . TYR A 1 147 ? -23.187 -15.077 16.403 1.00 37.86 144 TYR A N 1
ATOM 1080 C CA . TYR A 1 147 ? -24.053 -14.073 15.797 1.00 32.61 144 TYR A CA 1
ATOM 1081 C C . TYR A 1 147 ? -24.074 -12.861 16.718 1.00 36.30 144 TYR A C 1
ATOM 1082 O O . TYR A 1 147 ? -24.122 -13.022 17.936 1.00 35.42 144 TYR A O 1
ATOM 1091 N N . THR A 1 148 ? -24.041 -11.656 16.138 1.00 36.11 145 THR A N 1
ATOM 1092 C CA . THR A 1 148 ? -23.845 -10.374 16.832 1.00 37.13 145 THR A CA 1
ATOM 1093 C C . THR A 1 148 ? -22.940 -10.553 18.052 1.00 41.05 145 THR A C 1
ATOM 1094 O O . THR A 1 148 ? -23.266 -10.119 19.161 1.00 41.16 145 THR A O 1
ATOM 1098 N N . PHE A 1 149 ? -21.821 -11.241 17.880 1.00 38.50 146 PHE A N 1
ATOM 1099 C CA . PHE A 1 149 ? -20.758 -11.211 18.867 1.00 34.48 146 PHE A CA 1
ATOM 1100 C C . PHE A 1 149 ? -19.474 -10.684 18.251 1.00 38.59 146 PHE A C 1
ATOM 1101 O O . PHE A 1 149 ? -18.920 -9.696 18.742 1.00 38.11 146 PHE A O 1
ATOM 1109 N N . PHE A 1 150 ? -19.014 -11.275 17.141 1.00 37.27 147 PHE A N 1
ATOM 1110 C CA . PHE A 1 150 ? -17.888 -10.695 16.422 1.00 39.59 147 PHE A CA 1
ATOM 1111 C C . PHE A 1 150 ? -18.151 -9.229 16.095 1.00 34.57 147 PHE A C 1
ATOM 1112 O O . PHE A 1 150 ? -17.262 -8.388 16.239 1.00 39.31 147 PHE A O 1
ATOM 1120 N N . CYS A 1 151 ? -19.370 -8.888 15.670 1.00 34.23 148 CYS A N 1
ATOM 1121 C CA . CYS A 1 151 ? -19.611 -7.486 15.341 1.00 39.35 148 CYS A CA 1
ATOM 1122 C C . CYS A 1 151 ? -19.862 -6.611 16.573 1.00 40.86 148 CYS A C 1
ATOM 1123 O O . CYS A 1 151 ? -19.994 -5.392 16.421 1.00 42.65 148 CYS A O 1
ATOM 1126 N N . ALA A 1 152 ? -19.964 -7.193 17.772 1.00 43.78 149 ALA A N 1
ATOM 1127 C CA . ALA A 1 152 ? -20.094 -6.393 18.991 1.00 48.18 149 ALA A CA 1
ATOM 1128 C C . ALA A 1 152 ? -18.753 -5.908 19.508 1.00 48.10 149 ALA A C 1
ATOM 1129 O O . ALA A 1 152 ? -18.710 -4.911 20.244 1.00 48.63 149 ALA A O 1
ATOM 1131 N N . LEU A 1 153 ? -17.666 -6.582 19.128 1.00 42.34 150 LEU A N 1
ATOM 1132 C CA . LEU A 1 153 ? -16.337 -6.367 19.685 1.00 42.54 150 LEU A CA 1
ATOM 1133 C C . LEU A 1 153 ? -15.667 -5.171 19.015 1.00 42.98 150 LEU A C 1
ATOM 1134 O O . LEU A 1 153 ? -15.892 -4.917 17.834 1.00 44.68 150 LEU A O 1
ATOM 1139 N N . PRO A 1 154 ? -14.854 -4.411 19.744 1.00 47.92 151 PRO A N 1
ATOM 1140 C CA . PRO A 1 154 ? -14.068 -3.376 19.096 1.00 42.46 151 PRO A CA 1
ATOM 1141 C C . PRO A 1 154 ? -13.144 -4.012 18.077 1.00 42.61 151 PRO A C 1
ATOM 1142 O O . PRO A 1 154 ? -12.721 -5.170 18.246 1.00 43.18 151 PRO A O 1
ATOM 1146 N N . PRO A 1 155 ? -12.813 -3.302 16.996 1.00 43.17 152 PRO A N 1
ATOM 1147 C CA . PRO A 1 155 ? -11.959 -3.922 15.964 1.00 48.39 152 PRO A CA 1
ATOM 1148 C C . PRO A 1 155 ? -10.674 -4.520 16.509 1.00 47.74 152 PRO A C 1
ATOM 1149 O O . PRO A 1 155 ? -10.257 -5.590 16.060 1.00 44.50 152 PRO A O 1
ATOM 1153 N N . ASP A 1 156 ? -10.059 -3.879 17.503 1.00 50.88 153 ASP A N 1
ATOM 1154 C CA . ASP A 1 156 ? -8.810 -4.362 18.084 1.00 46.71 153 ASP A CA 1
ATOM 1155 C C . ASP A 1 156 ? -8.989 -5.635 18.900 1.00 49.78 153 ASP A C 1
ATOM 1156 O O . ASP A 1 156 ? -7.996 -6.172 19.400 1.00 49.09 153 ASP A O 1
ATOM 1161 N N . LEU A 1 157 ? -10.206 -6.155 19.048 1.00 44.15 154 LEU A N 1
ATOM 1162 C CA . LEU A 1 157 ? -10.400 -7.414 19.752 1.00 36.12 154 LEU A CA 1
ATOM 1163 C C . LEU A 1 157 ? -10.734 -8.558 18.796 1.00 37.70 154 LEU A C 1
ATOM 1164 O O . LEU A 1 157 ? -10.985 -9.679 19.250 1.00 40.73 154 LEU A O 1
ATOM 1169 N N . ARG A 1 158 ? -10.706 -8.312 17.478 1.00 42.86 155 ARG A N 1
ATOM 1170 C CA . ARG A 1 158 ? -11.089 -9.341 16.511 1.00 41.85 155 ARG A CA 1
ATOM 1171 C C . ARG A 1 158 ? -10.043 -10.443 16.440 1.00 35.70 155 ARG A C 1
ATOM 1172 O O . ARG A 1 158 ? -10.386 -11.632 16.376 1.00 39.96 155 ARG A O 1
ATOM 1180 N N . ALA A 1 159 ? -8.759 -10.069 16.485 1.00 39.54 156 ALA A N 1
ATOM 1181 C CA . ALA A 1 159 ? -7.694 -11.071 16.512 1.00 40.64 156 ALA A CA 1
ATOM 1182 C C . ALA A 1 159 ? -7.753 -11.956 17.753 1.00 41.22 156 ALA A C 1
ATOM 1183 O O . ALA A 1 159 ? -7.720 -13.190 17.599 1.00 41.04 156 ALA A O 1
ATOM 1185 N N . PRO A 1 160 ? -7.841 -11.426 18.991 1.00 41.66 157 PRO A N 1
ATOM 1186 C CA . PRO A 1 160 ? -8.060 -12.311 20.152 1.00 41.48 157 PRO A CA 1
ATOM 1187 C C . PRO A 1 160 ? -9.239 -13.257 19.983 1.00 36.79 157 PRO A C 1
ATOM 1188 O O . PRO A 1 160 ? -9.183 -14.417 20.403 1.00 38.55 157 PRO A O 1
ATOM 1192 N N . TRP A 1 161 ? -10.334 -12.753 19.414 1.00 37.02 158 TRP A N 1
ATOM 1193 C CA . TRP A 1 161 ? -11.514 -13.574 19.193 1.00 35.24 158 TRP A CA 1
ATOM 1194 C C . TRP A 1 161 ? -11.193 -14.724 18.256 1.00 36.53 158 TRP A C 1
ATOM 1195 O O . TRP A 1 161 ? -11.585 -15.871 18.509 1.00 38.69 158 TRP A O 1
ATOM 1206 N N . GLY A 1 162 ? -10.460 -14.442 17.172 1.00 37.52 159 GLY A N 1
ATOM 1207 C CA . GLY A 1 162 ? -10.018 -15.518 16.297 1.00 37.10 159 GLY A CA 1
ATOM 1208 C C . GLY A 1 162 ? -9.169 -16.542 17.023 1.00 34.92 159 GLY A C 1
ATOM 1209 O O . GLY A 1 162 ? -9.379 -17.754 16.893 1.00 39.29 159 GLY A O 1
ATOM 1210 N N . ALA A 1 163 ? -8.201 -16.069 17.809 1.00 42.07 160 ALA A N 1
ATOM 1211 C CA . ALA A 1 163 ? -7.347 -16.979 18.564 1.00 41.07 160 ALA A CA 1
ATOM 1212 C C . ALA A 1 163 ? -8.151 -17.813 19.549 1.00 40.32 160 ALA A C 1
ATOM 1213 O O . ALA A 1 163 ? -7.925 -19.023 19.691 1.00 40.71 160 ALA A O 1
ATOM 1215 N N . ARG A 1 164 ? -9.082 -17.182 20.257 1.00 37.60 161 ARG A N 1
ATOM 1216 C CA . ARG A 1 164 ? -9.927 -17.944 21.160 1.00 38.77 161 ARG A CA 1
ATOM 1217 C C . ARG A 1 164 ? -10.752 -18.977 20.396 1.00 40.58 161 ARG A C 1
ATOM 1218 O O . ARG A 1 164 ? -10.881 -20.128 20.841 1.00 41.45 161 ARG A O 1
ATOM 1226 N N . MET A 1 165 ? -11.309 -18.593 19.237 1.00 36.90 162 MET A N 1
ATOM 1227 C CA . MET A 1 165 ? -12.077 -19.550 18.449 1.00 39.60 162 MET A CA 1
ATOM 1228 C C . MET A 1 165 ? -11.215 -20.734 18.039 1.00 35.76 162 MET A C 1
ATOM 1229 O O . MET A 1 165 ? -11.663 -21.886 18.088 1.00 37.35 162 MET A O 1
ATOM 1234 N N . ARG A 1 166 ? -9.954 -20.480 17.685 1.00 36.64 163 ARG A N 1
ATOM 1235 C CA . ARG A 1 166 ? -9.070 -21.581 17.296 1.00 41.28 163 ARG A CA 1
ATOM 1236 C C . ARG A 1 166 ? -8.877 -22.595 18.428 1.00 45.63 163 ARG A C 1
ATOM 1237 O O . ARG A 1 166 ? -8.871 -23.811 18.183 1.00 44.08 163 ARG A O 1
ATOM 1245 N N . GLU A 1 167 ? -8.710 -22.127 19.676 1.00 39.69 164 GLU A N 1
ATOM 1246 C CA . GLU A 1 167 ? -8.600 -23.096 20.756 1.00 45.00 164 GLU A CA 1
ATOM 1247 C C . GLU A 1 167 ? -9.951 -23.583 21.267 1.00 41.78 164 GLU A C 1
ATOM 1248 O O . GLU A 1 167 ? -10.003 -24.608 21.954 1.00 44.16 164 GLU A O 1
ATOM 1254 N N . LEU A 1 168 ? -11.048 -22.899 20.957 1.00 41.98 165 LEU A N 1
ATOM 1255 C CA . LEU A 1 168 ? -12.332 -23.385 21.464 1.00 41.24 165 LEU A CA 1
ATOM 1256 C C . LEU A 1 168 ? -12.896 -24.561 20.661 1.00 44.26 165 LEU A C 1
ATOM 1257 O O . LEU A 1 168 ? -13.592 -25.416 21.234 1.00 43.40 165 LEU A O 1
ATOM 1262 N N . VAL A 1 169 ? -12.630 -24.637 19.352 1.00 42.04 166 VAL A N 1
ATOM 1263 C CA . VAL A 1 169 ? -13.249 -25.644 18.489 1.00 42.09 166 VAL A CA 1
ATOM 1264 C C . VAL A 1 169 ? -12.292 -26.827 18.319 1.00 42.21 166 VAL A C 1
ATOM 1265 O O . VAL A 1 169 ? -11.148 -26.656 17.875 1.00 42.53 166 VAL A O 1
ATOM 1269 N N A ARG A 1 170 ? -12.762 -28.026 18.660 0.55 42.08 167 ARG A N 1
ATOM 1270 N N B ARG A 1 170 ? -12.761 -28.026 18.663 0.45 42.07 167 ARG A N 1
ATOM 1271 C CA A ARG A 1 170 ? -11.934 -29.214 18.534 0.55 42.85 167 ARG A CA 1
ATOM 1272 C CA B ARG A 1 170 ? -11.937 -29.217 18.534 0.45 42.87 167 ARG A CA 1
ATOM 1273 C C A ARG A 1 170 ? -11.597 -29.456 17.062 0.55 47.73 167 ARG A C 1
ATOM 1274 C C B ARG A 1 170 ? -11.590 -29.445 17.062 0.45 47.69 167 ARG A C 1
ATOM 1275 O O A ARG A 1 170 ? -12.314 -28.995 16.168 0.55 41.16 167 ARG A O 1
ATOM 1276 O O B ARG A 1 170 ? -12.298 -28.969 16.168 0.45 41.15 167 ARG A O 1
ATOM 1291 N N . PRO A 1 171 ? -10.490 -30.144 16.779 1.00 52.74 168 PRO A N 1
ATOM 1292 C CA . PRO A 1 171 ? -10.181 -30.490 15.387 1.00 47.78 168 PRO A CA 1
ATOM 1293 C C . PRO A 1 171 ? -11.350 -31.222 14.748 1.00 46.36 168 PRO A C 1
ATOM 1294 O O . PRO A 1 171 ? -11.990 -32.074 15.371 1.00 49.84 168 PRO A O 1
ATOM 1298 N N . GLY A 1 172 ? -11.681 -30.825 13.522 1.00 43.51 169 GLY A N 1
ATOM 1299 C CA . GLY A 1 172 ? -12.844 -31.365 12.849 1.00 45.81 169 GLY A CA 1
ATOM 1300 C C . GLY A 1 172 ? -14.180 -30.851 13.338 1.00 46.48 169 GLY A C 1
ATOM 1301 O O . GLY A 1 172 ? -15.210 -31.205 12.745 1.00 43.29 169 GLY A O 1
ATOM 1302 N N . GLY A 1 173 ? -14.213 -30.049 14.412 1.00 45.91 170 GLY A N 1
ATOM 1303 C CA . GLY A 1 173 ? -15.439 -29.378 14.816 1.00 39.81 170 GLY A CA 1
ATOM 1304 C C . GLY A 1 173 ? -15.775 -28.219 13.877 1.00 45.48 170 GLY A C 1
ATOM 1305 O O . GLY A 1 173 ? -15.021 -27.866 12.968 1.00 43.09 170 GLY A O 1
ATOM 1306 N N . THR A 1 174 ? -16.926 -27.595 14.122 1.00 43.96 171 THR A N 1
ATOM 1307 C CA . THR A 1 174 ? -17.480 -26.588 13.220 1.00 39.04 171 THR A CA 1
ATOM 1308 C C . THR A 1 174 ? -17.754 -25.291 13.967 1.00 40.90 171 THR A C 1
ATOM 1309 O O . THR A 1 174 ? -18.281 -25.303 15.092 1.00 39.44 171 THR A O 1
ATOM 1313 N N . LEU A 1 175 ? -17.399 -24.175 13.339 1.00 37.52 172 LEU A N 1
ATOM 1314 C CA . LEU A 1 175 ? -17.843 -22.855 13.763 1.00 33.72 172 LEU A CA 1
ATOM 1315 C C . LEU A 1 175 ? -18.773 -22.276 12.693 1.00 43.79 172 LEU A C 1
ATOM 1316 O O . LEU A 1 175 ? -18.401 -22.184 11.510 1.00 39.03 172 LEU A O 1
ATOM 1321 N N . ILE A 1 176 ? -19.987 -21.897 13.096 1.00 36.24 173 ILE A N 1
ATOM 1322 C CA . ILE A 1 176 ? -20.902 -21.177 12.218 1.00 32.98 173 ILE A CA 1
ATOM 1323 C C . ILE A 1 176 ? -20.861 -19.700 12.586 1.00 38.34 173 ILE A C 1
ATOM 1324 O O . ILE A 1 176 ? -20.974 -19.346 13.768 1.00 37.09 173 ILE A O 1
ATOM 1329 N N . THR A 1 177 ? -20.668 -18.834 11.590 1.00 32.00 174 THR A N 1
ATOM 1330 C CA . THR A 1 177 ? -20.671 -17.390 11.815 1.00 36.85 174 THR A CA 1
ATOM 1331 C C . THR A 1 177 ? -21.797 -16.834 10.946 1.00 41.40 174 THR A C 1
ATOM 1332 O O . THR A 1 177 ? -21.753 -16.950 9.717 1.00 38.22 174 THR A O 1
ATOM 1336 N N . LEU A 1 178 ? -22.837 -16.287 11.573 1.00 37.29 175 LEU A N 1
ATOM 1337 C CA . LEU A 1 178 ? -23.785 -15.462 10.833 1.00 33.14 175 LEU A CA 1
ATOM 1338 C C . LEU A 1 178 ? -23.214 -14.051 10.757 1.00 44.46 175 LEU A C 1
ATOM 1339 O O . LEU A 1 178 ? -23.225 -13.294 11.740 1.00 40.97 175 LEU A O 1
ATOM 1344 N N . VAL A 1 179 ? -22.698 -13.704 9.580 1.00 40.70 176 VAL A N 1
ATOM 1345 C CA . VAL A 1 179 ? -21.925 -12.487 9.371 1.00 38.48 176 VAL A CA 1
ATOM 1346 C C . VAL A 1 179 ? -22.914 -11.380 9.016 1.00 43.09 176 VAL A C 1
ATOM 1347 O O . VAL A 1 179 ? -23.421 -11.308 7.887 1.00 38.43 176 VAL A O 1
ATOM 1351 N N . TYR A 1 180 ? -23.140 -10.478 9.985 1.00 40.34 177 TYR A N 1
ATOM 1352 C CA . TYR A 1 180 ? -24.109 -9.390 9.959 1.00 38.58 177 TYR A CA 1
ATOM 1353 C C . TYR A 1 180 ? -23.668 -8.398 11.015 1.00 42.15 177 TYR A C 1
ATOM 1354 O O . TYR A 1 180 ? -23.287 -8.822 12.122 1.00 38.79 177 TYR A O 1
ATOM 1363 N N . PRO A 1 181 ? -23.757 -7.096 10.751 1.00 44.16 178 PRO A N 1
ATOM 1364 C CA . PRO A 1 181 ? -24.231 -6.488 9.508 1.00 39.21 178 PRO A CA 1
ATOM 1365 C C . PRO A 1 181 ? -23.109 -6.229 8.507 1.00 42.87 178 PRO A C 1
ATOM 1366 O O . PRO A 1 181 ? -22.016 -5.784 8.901 1.00 40.00 178 PRO A O 1
ATOM 1370 N N . ILE A 1 182 ? -23.347 -6.520 7.224 1.00 44.79 179 ILE A N 1
ATOM 1371 C CA . ILE A 1 182 ? -22.416 -6.183 6.140 1.00 42.09 179 ILE A CA 1
ATOM 1372 C C . ILE A 1 182 ? -22.903 -4.871 5.527 1.00 43.16 179 ILE A C 1
ATOM 1373 O O . ILE A 1 182 ? -23.713 -4.850 4.595 1.00 45.07 179 ILE A O 1
ATOM 137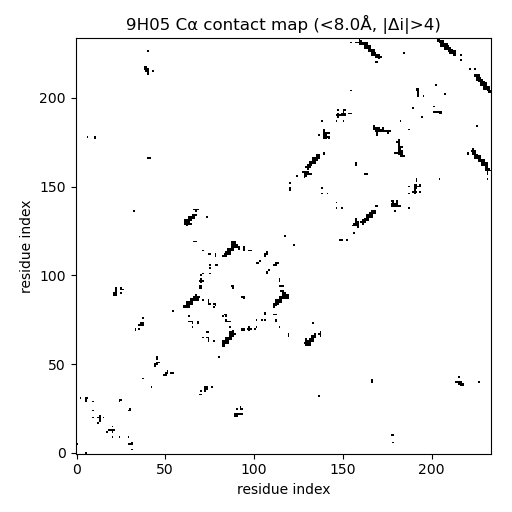8 N N . ASP A 1 183 A -22.383 -3.760 6.045 1.00 38.93 180 ASP A N 1
ATOM 1379 C CA . ASP A 1 183 A -22.861 -2.417 5.719 1.00 45.79 180 ASP A CA 1
ATOM 1380 C C . ASP A 1 183 A -21.816 -1.584 4.993 1.00 48.72 180 ASP A C 1
ATOM 1381 O O . ASP A 1 183 A -21.952 -0.354 4.940 1.00 53.63 180 ASP A O 1
ATOM 1386 N N . GLY A 1 184 ? -20.758 -2.207 4.472 1.00 50.09 181 GLY A N 1
ATOM 1387 C CA . GLY A 1 184 ? -19.751 -1.421 3.799 1.00 49.38 181 GLY A CA 1
ATOM 1388 C C . GLY A 1 184 ? -18.904 -0.618 4.771 1.00 56.43 181 GLY A C 1
ATOM 1389 O O . GLY A 1 184 ? -18.675 -1.010 5.925 1.00 51.37 181 GLY A O 1
ATOM 1390 N N . ALA A 1 185 ? -18.440 0.536 4.290 1.00 47.38 182 ALA A N 1
ATOM 1391 C CA . ALA A 1 185 ? -17.437 1.328 4.990 1.00 51.69 182 ALA A CA 1
ATOM 1392 C C . ALA A 1 185 ? -17.988 2.117 6.171 1.00 58.42 182 ALA A C 1
ATOM 1393 O O . ALA A 1 185 ? -17.200 2.799 6.836 1.00 61.07 182 ALA A O 1
ATOM 1395 N N . ARG A 1 186 ? -19.301 2.072 6.425 1.00 54.90 183 ARG A N 1
ATOM 1396 C CA . ARG A 1 186 ? -19.877 2.633 7.643 1.00 58.08 183 ARG A CA 1
ATOM 1397 C C . ARG A 1 186 ? -18.947 2.450 8.822 1.00 54.92 183 ARG A C 1
ATOM 1398 O O . ARG A 1 186 ? -18.537 1.326 9.137 1.00 56.37 183 ARG A O 1
ATOM 1406 N N A SER A 1 187 ? -18.575 3.552 9.459 0.53 58.34 184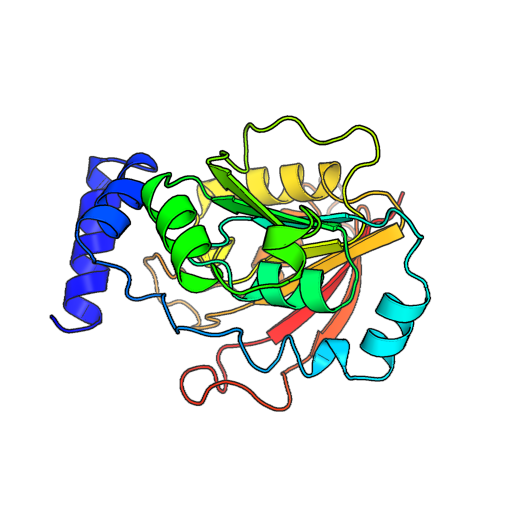 SER A N 1
ATOM 1407 N N B SER A 1 187 ? -18.614 3.556 9.475 0.47 58.33 184 SER A N 1
ATOM 1408 C CA A SER A 1 187 ? -17.716 3.471 10.629 0.53 57.53 184 SER A CA 1
ATOM 1409 C CA B SER A 1 187 ? -17.735 3.569 10.632 0.47 57.53 184 SER A CA 1
ATOM 1410 C C A SER A 1 187 ? -18.551 3.552 11.901 0.53 55.53 184 SER A C 1
ATOM 1411 C C B SER A 1 187 ? -18.558 3.582 11.916 0.47 55.54 184 SER A C 1
ATOM 1412 O O A SER A 1 187 ? -19.685 4.043 11.908 0.53 55.36 184 SER A O 1
ATOM 1413 O O B SER A 1 187 ? -19.701 4.052 11.939 0.47 55.37 184 SER A O 1
ATOM 1418 N N . GLY A 1 188 ? -17.978 3.027 12.975 1.00 56.02 185 GLY A N 1
ATOM 1419 C CA . GLY A 1 188 ? -18.616 3.009 14.273 1.00 55.50 185 GLY A CA 1
ATOM 1420 C C . GLY A 1 188 ? -19.242 1.657 14.607 1.00 57.27 185 GLY A C 1
ATOM 1421 O O . GLY A 1 188 ? -19.494 0.812 13.742 1.00 56.80 185 GLY A O 1
ATOM 1422 N N . GLY A 1 189 ? -19.510 1.465 15.895 1.00 48.33 186 GLY A N 1
ATOM 1423 C CA . GLY A 1 189 ? -20.142 0.261 16.384 1.00 46.84 186 GLY A CA 1
ATOM 1424 C C . GLY A 1 189 ? -20.080 0.242 17.900 1.00 51.93 186 GLY A C 1
ATOM 1425 O O . GLY A 1 189 ? -19.484 1.129 18.518 1.00 46.68 186 GLY A O 1
ATOM 1426 N N . PRO A 1 190 ? -20.705 -0.766 18.531 1.00 41.98 187 PRO A N 1
ATOM 1427 C CA . PRO A 1 190 ? -21.491 -1.854 17.918 1.00 46.72 187 PRO A CA 1
ATOM 1428 C C . PRO A 1 190 ? -22.871 -1.406 17.431 1.00 51.21 187 PRO A C 1
ATOM 1429 O O . PRO A 1 190 ? -23.339 -0.335 17.832 1.00 47.34 187 PRO A O 1
ATOM 1433 N N . PRO A 1 191 ? -23.506 -2.143 16.493 1.00 47.57 188 PRO A N 1
ATOM 1434 C CA . PRO A 1 191 ? -22.936 -3.206 15.653 1.00 43.72 188 PRO A CA 1
ATOM 1435 C C . PRO A 1 191 ? -21.933 -2.635 14.658 1.00 47.35 188 PRO A C 1
ATOM 1436 O O . PRO A 1 191 ? -22.197 -1.651 13.953 1.00 43.21 188 PRO A O 1
ATOM 1440 N N . TYR A 1 192 ? -20.739 -3.219 14.624 1.00 42.06 189 TYR A N 1
ATOM 1441 C CA . TYR A 1 192 ? -19.720 -2.793 13.686 1.00 40.83 189 TYR A CA 1
ATOM 1442 C C . TYR A 1 192 ? -20.022 -3.418 12.329 1.00 39.01 189 TYR A C 1
ATOM 1443 O O . TYR A 1 192 ? -20.455 -4.570 12.252 1.00 41.61 189 TYR A O 1
ATOM 1452 N N . SER A 1 193 ? -19.807 -2.649 11.269 1.00 45.26 190 SER A N 1
ATOM 1453 C CA . SER A 1 193 ? -19.940 -3.152 9.907 1.00 45.71 190 SER A CA 1
ATOM 1454 C C . SER A 1 193 ? -18.825 -4.152 9.627 1.00 45.58 190 SER A C 1
ATOM 1455 O O . SER A 1 193 ? -17.639 -3.809 9.701 1.00 43.95 190 SER A O 1
ATOM 1458 N N . ILE A 1 194 ? -19.193 -5.396 9.325 1.00 43.31 191 ILE A N 1
ATOM 1459 C CA . ILE A 1 194 ? -18.174 -6.418 9.133 1.00 41.21 191 ILE A CA 1
ATOM 1460 C C . ILE A 1 194 ? -18.368 -7.027 7.745 1.00 45.09 191 ILE A C 1
ATOM 1461 O O . ILE A 1 194 ? -19.286 -6.644 7.014 1.00 38.85 191 ILE A O 1
ATOM 1466 N N . ASP A 1 195 ? -17.493 -7.954 7.371 1.00 44.91 192 ASP A N 1
ATOM 1467 C CA . ASP A 1 195 ? -17.600 -8.678 6.117 1.00 45.08 192 ASP A CA 1
ATOM 1468 C C . ASP A 1 195 ? -16.899 -10.004 6.329 1.00 41.12 192 ASP A C 1
ATOM 1469 O O . ASP A 1 195 ? -16.244 -10.218 7.361 1.00 38.93 192 ASP A O 1
ATOM 1474 N N . VAL A 1 196 ? -17.048 -10.904 5.347 1.00 33.81 193 VAL A N 1
ATOM 1475 C CA . VAL A 1 196 ? -16.466 -12.236 5.474 1.00 33.94 193 VAL A CA 1
ATOM 1476 C C . VAL A 1 196 ? -14.948 -12.159 5.543 1.00 37.83 193 VAL A C 1
ATOM 1477 O O . VAL A 1 196 ? -14.317 -12.905 6.299 1.00 39.36 193 VAL A O 1
ATOM 1481 N N . GLN A 1 197 ? -14.338 -11.223 4.806 1.00 39.80 194 GLN A N 1
ATOM 1482 C CA . GLN A 1 197 ? -12.880 -11.093 4.858 1.00 43.72 194 GLN A CA 1
ATOM 1483 C C . GLN A 1 197 ? -12.380 -10.767 6.268 1.00 43.76 194 GLN A C 1
ATOM 1484 O O . GLN A 1 197 ? -11.375 -11.329 6.720 1.00 38.64 194 GLN A O 1
ATOM 1490 N N . LYS A 1 198 ? -13.065 -9.865 6.981 1.00 39.51 195 LYS A N 1
ATOM 1491 C CA . LYS A 1 198 ? -12.663 -9.546 8.353 1.00 45.65 195 LYS A CA 1
ATOM 1492 C C . LYS A 1 198 ? -12.756 -10.772 9.259 1.00 34.60 195 LYS A C 1
ATOM 1493 O O . LYS A 1 198 ? -11.874 -11.013 10.092 1.00 39.42 195 LYS A O 1
ATOM 1499 N N . VAL A 1 199 ? -13.813 -11.569 9.103 1.00 38.93 196 VAL A N 1
ATOM 1500 C CA . VAL A 1 199 ? -13.931 -12.792 9.887 1.00 40.04 196 VAL A CA 1
ATOM 1501 C C . VAL A 1 199 ? -12.817 -13.759 9.513 1.00 42.82 196 VAL A C 1
ATOM 1502 O O . VAL A 1 199 ? -12.217 -14.407 10.392 1.00 38.02 196 VAL A O 1
ATOM 1506 N N . THR A 1 200 ? -12.532 -13.881 8.201 1.00 37.49 197 THR A N 1
ATOM 1507 C CA . THR A 1 200 ? -11.478 -14.788 7.740 1.00 37.22 197 THR A CA 1
ATOM 1508 C C . THR A 1 200 ? -10.139 -14.424 8.354 1.00 33.96 197 THR A C 1
ATOM 1509 O O . THR A 1 200 ? -9.422 -15.293 8.864 1.00 39.34 197 THR A O 1
ATOM 1513 N N . ASP A 1 201 ? -9.767 -13.143 8.266 1.00 34.91 198 ASP A N 1
ATOM 1514 C CA . ASP A 1 201 ? -8.480 -12.702 8.787 1.00 37.06 198 ASP A CA 1
ATOM 1515 C C . ASP A 1 201 ? -8.363 -12.978 10.275 1.00 39.73 198 ASP A C 1
ATOM 1516 O O . ASP A 1 201 ? -7.295 -13.362 10.756 1.00 40.97 198 ASP A O 1
ATOM 1521 N N . ALA A 1 202 ? -9.447 -12.764 11.029 1.00 39.61 199 ALA A N 1
ATOM 1522 C CA . ALA A 1 202 ? -9.390 -13.034 12.460 1.00 41.02 199 ALA A CA 1
ATOM 1523 C C . ALA A 1 202 ? -9.181 -14.515 12.709 1.00 38.69 199 ALA A C 1
ATOM 1524 O O . ALA A 1 202 ? -8.343 -14.908 13.529 1.00 39.95 199 ALA A O 1
ATOM 1526 N N . LEU A 1 203 ? -9.907 -15.354 11.968 1.00 39.14 200 LEU A N 1
ATOM 1527 C CA . LEU A 1 203 ? -9.878 -16.789 12.226 1.00 36.65 200 LEU A CA 1
ATOM 1528 C C . LEU A 1 203 ? -8.575 -17.438 11.759 1.00 43.68 200 LEU A C 1
ATOM 1529 O O . LEU A 1 203 ? -8.090 -18.383 12.398 1.00 43.45 200 LEU A O 1
ATOM 1534 N N . GLN A 1 204 ? -8.017 -16.993 10.627 1.00 43.86 201 GLN A N 1
ATOM 1535 C CA . GLN A 1 204 ? -6.820 -17.630 10.080 1.00 48.77 201 GLN A CA 1
ATOM 1536 C C . GLN A 1 204 ? -5.530 -17.019 10.615 1.00 50.79 201 GLN A C 1
ATOM 1537 O O . GLN A 1 204 ? -4.449 -17.529 10.315 1.00 57.06 201 GLN A O 1
ATOM 1543 N N . GLY A 1 205 ? -5.617 -15.957 11.411 1.00 55.72 202 GLY A N 1
ATOM 1544 C CA . GLY A 1 205 ? -4.455 -15.478 12.131 1.00 58.92 202 GLY A CA 1
ATOM 1545 C C . GLY A 1 205 ? -3.432 -14.823 11.217 1.00 79.64 202 GLY A C 1
ATOM 1546 O O . GLY A 1 205 ? -3.754 -14.288 10.149 1.00 81.37 202 GLY A O 1
ATOM 1547 N N . SER A 1 206 ? -2.173 -14.875 11.655 1.00 99.45 203 SER A N 1
ATOM 1548 C CA . SER A 1 206 ? -1.059 -14.253 10.947 1.00 109.59 203 SER A CA 1
ATOM 1549 C C . SER A 1 206 ? -0.480 -15.213 9.912 1.00 120.37 203 SER A C 1
ATOM 1550 O O . SER A 1 206 ? -0.126 -16.353 10.242 1.00 115.24 203 SER A O 1
ATOM 1553 N N . GLU A 1 207 ? -0.387 -14.743 8.660 1.00 125.81 204 GLU A N 1
ATOM 1554 C CA . GLU A 1 207 ? 0.244 -15.514 7.589 1.00 127.11 204 GLU A CA 1
ATOM 1555 C C . GLU A 1 207 ? 1.761 -15.522 7.739 1.00 141.12 204 GLU A C 1
ATOM 1556 O O . GLU A 1 207 ? 2.378 -16.586 7.880 1.00 142.50 204 GLU A O 1
ATOM 1562 N N . GLU A 1 208 ? 2.369 -14.330 7.695 1.00 145.91 205 GLU A N 1
ATOM 1563 C CA . GLU A 1 208 ? 3.814 -14.108 7.697 1.00 141.36 205 GLU A CA 1
ATOM 1564 C C . GLU A 1 208 ? 4.432 -14.624 6.401 1.00 146.06 205 GLU A C 1
ATOM 1565 O O . GLU A 1 208 ? 5.365 -14.014 5.867 1.00 142.87 205 GLU A O 1
ATOM 1571 N N . GLY A 1 209 ? 3.915 -15.741 5.889 1.00 150.91 206 GLY A N 1
ATOM 1572 C CA . GLY A 1 209 ? 4.207 -16.234 4.563 1.00 155.60 206 GLY A CA 1
ATOM 1573 C C . GLY A 1 209 ? 3.305 -15.694 3.479 1.00 155.36 206 GLY A C 1
ATOM 1574 O O . GLY A 1 209 ? 3.533 -15.988 2.301 1.00 162.25 206 GLY A O 1
ATOM 1575 N N . SER A 1 210 ? 2.284 -14.914 3.851 1.00 150.60 207 SER A N 1
ATOM 1576 C CA . SER A 1 210 ? 1.382 -14.249 2.903 1.00 157.87 207 SER A CA 1
ATOM 1577 C C . SER A 1 210 ? 0.805 -15.235 1.886 1.00 160.67 207 SER A C 1
ATOM 1578 O O . SER A 1 210 ? 0.598 -14.908 0.713 1.00 165.82 207 SER A O 1
ATOM 1581 N N . ALA A 1 211 ? 0.529 -16.454 2.343 1.00 154.82 208 ALA A N 1
ATOM 1582 C CA . ALA A 1 211 ? 0.053 -17.537 1.495 1.00 151.71 208 ALA A CA 1
ATOM 1583 C C . ALA A 1 211 ? -1.400 -17.865 1.827 1.00 147.93 208 ALA A C 1
ATOM 1584 O O . ALA A 1 211 ? -1.997 -17.278 2.739 1.00 141.34 208 ALA A O 1
ATOM 1586 N N . GLU A 1 212 ? -1.969 -18.815 1.051 1.00 140.84 209 GLU A N 1
ATOM 1587 C CA . GLU A 1 212 ? -3.298 -19.388 1.272 1.00 129.37 209 GLU A CA 1
ATOM 1588 C C . GLU A 1 212 ? -3.562 -19.545 2.767 1.00 126.06 209 GLU A C 1
ATOM 1589 O O . GLU A 1 212 ? -2.862 -20.307 3.448 1.00 122.10 209 GLU A O 1
ATOM 1595 N N . PRO A 1 213 ? -4.546 -18.823 3.317 1.00 127.99 210 PRO A N 1
ATOM 1596 C CA . PRO A 1 213 ? -4.676 -18.747 4.779 1.00 112.47 210 PRO A CA 1
ATOM 1597 C C . PRO A 1 213 ? -5.302 -19.974 5.415 1.00 96.27 210 PRO A C 1
ATOM 1598 O O . PRO A 1 213 ? -5.270 -20.084 6.651 1.00 93.82 210 PRO A O 1
ATOM 1602 N N . GLY A 1 214 ? -5.856 -20.894 4.619 1.00 95.32 211 GLY A N 1
ATOM 1603 C CA . GLY A 1 214 ? -6.500 -22.088 5.135 1.00 78.74 211 GLY A CA 1
ATOM 1604 C C . GLY A 1 214 ? -5.607 -22.976 5.988 1.00 78.65 211 GLY A C 1
ATOM 1605 O O . GLY A 1 214 ? -5.586 -24.193 5.777 1.00 87.06 211 GLY A O 1
ATOM 1606 N N . LYS A 1 215 ? -4.876 -22.397 6.952 1.00 72.92 212 LYS A N 1
ATOM 1607 C CA . LYS A 1 215 ? -4.057 -23.198 7.851 1.00 64.90 212 LYS A CA 1
ATOM 1608 C C . LYS A 1 215 ? -4.833 -23.733 9.041 1.00 49.33 212 LYS A C 1
ATOM 1609 O O . LYS A 1 215 ? -4.568 -24.848 9.491 1.00 57.32 212 LYS A O 1
ATOM 1615 N N . TYR A 1 216 ? -5.769 -22.959 9.582 1.00 50.71 213 TYR A N 1
ATOM 1616 C CA . TYR A 1 216 ? -6.480 -23.345 10.798 1.00 47.71 213 TYR A CA 1
ATOM 1617 C C . TYR A 1 216 ? -7.910 -23.792 10.546 1.00 41.84 213 TYR A C 1
ATOM 1618 O O . TYR A 1 216 ? -8.454 -24.566 11.348 1.00 43.74 213 TYR A O 1
ATOM 1627 N N . TRP A 1 217 ? -8.515 -23.333 9.454 1.00 41.90 214 TRP A N 1
ATOM 1628 C CA . TRP A 1 217 ? -9.922 -23.555 9.155 1.00 43.16 214 TRP A CA 1
ATOM 1629 C C . TRP A 1 217 ? -10.102 -23.804 7.662 1.00 42.56 214 TRP A C 1
ATOM 1630 O O . TRP A 1 217 ? -9.386 -23.234 6.842 1.00 41.59 214 TRP A O 1
ATOM 1641 N N . THR A 1 218 ? -11.100 -24.606 7.310 1.00 34.73 215 THR A N 1
ATOM 1642 C CA . THR A 1 218 ? -11.586 -24.680 5.943 1.00 43.63 215 THR A CA 1
ATOM 1643 C C . THR A 1 218 ? -12.958 -24.027 5.914 1.00 45.57 215 THR A C 1
ATOM 1644 O O . THR A 1 218 ? -13.846 -24.421 6.690 1.00 39.86 215 THR A O 1
ATOM 1648 N N . LYS A 1 219 ? -13.124 -23.031 5.041 1.00 35.87 216 LYS A N 1
ATOM 1649 C CA . LYS A 1 219 ? -14.415 -22.366 4.843 1.00 37.23 216 LYS A CA 1
ATOM 1650 C C . LYS A 1 219 ? -15.254 -23.215 3.906 1.00 38.24 216 LYS A C 1
ATOM 1651 O O . LYS A 1 219 ? -15.232 -23.038 2.682 1.00 40.11 216 LYS A O 1
ATOM 1657 N N . VAL A 1 220 ? -16.008 -24.153 4.482 1.00 34.93 217 VAL A N 1
ATOM 1658 C CA . VAL A 1 220 ? -16.678 -25.153 3.657 1.00 39.81 217 VAL A CA 1
ATOM 1659 C C . VAL A 1 220 ? -17.933 -24.605 2.991 1.00 40.28 217 VAL A C 1
ATOM 1660 O O . VAL A 1 220 ? -18.364 -25.137 1.958 1.00 43.92 217 VAL A O 1
ATOM 1664 N N . LEU A 1 221 ? -18.537 -23.555 3.539 1.00 37.96 218 LEU A N 1
ATOM 1665 C CA . LEU A 1 221 ? -19.769 -23.024 2.975 1.00 35.08 218 LEU A CA 1
ATOM 1666 C C . LEU A 1 221 ? -19.892 -21.553 3.324 1.00 43.47 218 LEU A C 1
ATOM 1667 O O . LEU A 1 221 ? -19.710 -21.175 4.485 1.00 36.29 218 LEU A O 1
ATOM 1672 N N . ASP A 1 222 ? -20.227 -20.743 2.322 1.00 34.32 219 ASP A N 1
ATOM 1673 C CA . ASP A 1 222 ? -20.294 -19.282 2.441 1.00 34.37 219 ASP A CA 1
ATOM 1674 C C . ASP A 1 222 ? -21.433 -18.876 1.501 1.00 41.97 219 ASP A C 1
ATOM 1675 O O . ASP A 1 222 ? -21.260 -18.892 0.275 1.00 37.24 219 ASP A O 1
ATOM 1680 N N . ILE A 1 223 ? -22.607 -18.542 2.055 1.00 38.80 220 ILE A N 1
ATOM 1681 C CA . ILE A 1 223 ? -23.830 -18.364 1.269 1.00 38.31 220 ILE A CA 1
ATOM 1682 C C . ILE A 1 223 ? -24.563 -17.091 1.673 1.00 39.56 220 ILE A C 1
ATOM 1683 O O . ILE A 1 223 ? -24.511 -16.658 2.831 1.00 40.77 220 ILE A O 1
ATOM 1688 N N . VAL A 1 224 ? -25.331 -16.550 0.730 1.00 40.65 221 VAL A N 1
ATOM 1689 C CA . VAL A 1 224 ? -26.372 -15.569 1.036 1.00 38.24 221 VAL A CA 1
ATOM 1690 C C . VAL A 1 224 ? -27.574 -16.376 1.525 1.00 40.10 221 VAL A C 1
ATOM 1691 O O . VAL A 1 224 ? -28.077 -17.216 0.772 1.00 42.13 221 VAL A O 1
ATOM 1695 N N . PRO A 1 225 ? -28.078 -16.179 2.749 1.00 41.88 222 PRO A N 1
ATOM 1696 C CA . PRO A 1 225 ? -29.200 -17.007 3.216 1.00 41.63 222 PRO A CA 1
ATOM 1697 C C . PRO A 1 225 ? -30.435 -16.807 2.360 1.00 38.18 222 PRO A C 1
ATOM 1698 O O . PRO A 1 225 ? -30.719 -15.705 1.900 1.00 42.61 222 PRO A O 1
ATOM 1702 N N . GLN A 1 226 ? -31.193 -17.882 2.168 1.00 47.31 223 GLN A N 1
ATOM 1703 C CA . GLN A 1 226 ? -32.382 -17.771 1.331 1.00 50.04 223 GLN A CA 1
ATOM 1704 C C . GLN A 1 226 ? -33.524 -17.078 2.044 1.00 50.94 223 GLN A C 1
ATOM 1705 O O . GLN A 1 226 ? -34.454 -16.607 1.391 1.00 51.33 223 GLN A O 1
ATOM 1711 N N . THR A 1 227 ? -33.491 -17.023 3.367 1.00 44.08 224 THR A N 1
ATOM 1712 C CA . THR A 1 227 ? -34.498 -16.301 4.131 1.00 49.55 224 THR A CA 1
ATOM 1713 C C . THR A 1 227 ? -33.773 -15.527 5.221 1.00 46.58 224 THR A C 1
ATOM 1714 O O . THR A 1 227 ? -33.200 -16.126 6.130 1.00 53.43 224 THR A O 1
ATOM 1718 N N . SER A 1 228 ? -33.763 -14.210 5.112 1.00 46.38 225 SER A N 1
ATOM 1719 C CA . SER A 1 228 ? -33.201 -13.335 6.123 1.00 50.12 225 SER A CA 1
ATOM 1720 C C . SER A 1 228 ? -34.345 -12.565 6.764 1.00 56.20 225 SER A C 1
ATOM 1721 O O . SER A 1 228 ? -35.415 -12.424 6.167 1.00 58.18 225 SER A O 1
ATOM 1724 N N . SER A 1 229 ? -34.130 -12.085 7.988 1.00 53.32 226 SER A N 1
ATOM 1725 C CA . SER A 1 229 ? -35.035 -11.082 8.526 1.00 58.03 226 SER A CA 1
ATOM 1726 C C . SER A 1 229 ? -35.100 -9.919 7.543 1.00 57.46 226 SER A C 1
ATOM 1727 O O . SER A 1 229 ? -34.097 -9.621 6.874 1.00 56.48 226 SER A O 1
ATOM 1730 N N . PRO A 1 230 ? -36.258 -9.266 7.405 1.00 62.30 227 PRO A N 1
ATOM 1731 C CA . PRO A 1 230 ? -36.378 -8.176 6.413 1.00 59.76 227 PRO A CA 1
ATOM 1732 C C . PRO A 1 230 ? -35.253 -7.168 6.532 1.00 54.59 227 PRO A C 1
ATOM 1733 O O . PRO A 1 230 ? -34.597 -6.844 5.534 1.00 58.28 227 PRO A O 1
ATOM 1737 N N A ASP A 1 231 ? -35.002 -6.676 7.750 0.44 55.57 228 ASP A N 1
ATOM 1738 N N B ASP A 1 231 ? -34.981 -6.705 7.756 0.56 55.58 228 ASP A N 1
ATOM 1739 C CA A ASP A 1 231 ? -33.935 -5.715 7.994 0.44 52.98 228 ASP A CA 1
ATOM 1740 C CA B ASP A 1 231 ? -33.936 -5.719 7.986 0.56 52.97 228 ASP A CA 1
ATOM 1741 C C A ASP A 1 231 ? -32.540 -6.276 7.715 0.44 51.14 228 ASP A C 1
ATOM 1742 C C B ASP A 1 231 ? -32.540 -6.272 7.703 0.56 51.12 228 ASP A C 1
ATOM 1743 O O A ASP A 1 231 ? -31.587 -5.497 7.584 0.44 49.90 228 ASP A O 1
ATOM 1744 O O B ASP A 1 231 ? -31.591 -5.490 7.567 0.56 49.87 228 ASP A O 1
ATOM 1753 N N . HIS A 1 232 ? -32.394 -7.598 7.612 1.00 48.80 229 HIS A N 1
ATOM 1754 C CA . HIS A 1 232 ? -31.107 -8.224 7.319 1.00 48.62 229 HIS A CA 1
ATOM 1755 C C . HIS A 1 232 ? -30.854 -8.457 5.834 1.00 47.47 229 HIS A C 1
ATOM 1756 O O . HIS A 1 232 ? -29.715 -8.784 5.469 1.00 46.80 229 HIS A O 1
ATOM 1763 N N . VAL A 1 233 ? -31.869 -8.298 4.971 1.00 44.31 230 VAL A N 1
ATOM 1764 C CA . VAL A 1 233 ? -31.686 -8.596 3.546 1.00 49.93 230 VAL A CA 1
ATOM 1765 C C . VAL A 1 233 ? -30.592 -7.715 2.961 1.00 44.76 230 VAL A C 1
ATOM 1766 O O . VAL A 1 233 ? -30.568 -6.498 3.186 1.00 46.32 230 VAL A O 1
ATOM 1770 N N . GLY A 1 234 ? -29.659 -8.343 2.229 1.00 44.06 231 GLY A N 1
ATOM 1771 C CA . GLY A 1 234 ? -28.534 -7.664 1.603 1.00 43.48 231 GLY A CA 1
ATOM 1772 C C . GLY A 1 234 ? -27.401 -7.265 2.533 1.00 45.21 231 GLY A C 1
ATOM 1773 O O . GLY A 1 234 ? -26.456 -6.600 2.076 1.00 41.50 231 GLY A O 1
ATOM 1774 N N . ARG A 1 235 ? -27.456 -7.649 3.825 1.00 47.36 232 ARG A N 1
ATOM 1775 C CA . ARG A 1 235 ? -26.465 -7.240 4.819 1.00 42.71 232 ARG A CA 1
ATOM 1776 C C . ARG A 1 235 ? -25.955 -8.428 5.612 1.00 44.02 232 ARG A C 1
ATOM 1777 O O . ARG A 1 235 ? -25.533 -8.271 6.767 1.00 45.06 232 ARG A O 1
ATOM 1785 N N . GLU A 1 236 ? -25.986 -9.618 5.010 1.00 40.57 233 GLU A N 1
ATOM 1786 C CA . GLU A 1 236 ? -25.874 -10.884 5.730 1.00 46.08 233 GLU A CA 1
ATOM 1787 C C . GLU A 1 236 ? -25.326 -12.014 4.880 1.00 38.03 233 GLU A C 1
ATOM 1788 O O . GLU A 1 236 ? -25.841 -12.263 3.791 1.00 42.08 233 GLU A O 1
ATOM 1794 N N . ARG A 1 237 ? -24.340 -12.741 5.416 1.00 38.26 234 ARG A N 1
ATOM 1795 C CA . ARG A 1 237 ? -23.911 -14.002 4.824 1.00 37.52 234 ARG A CA 1
ATOM 1796 C C . ARG A 1 237 ? -23.733 -15.037 5.931 1.00 39.31 234 ARG A C 1
ATOM 1797 O O . ARG A 1 237 ? -23.206 -14.716 6.999 1.00 37.90 234 ARG A O 1
ATOM 1805 N N . LEU A 1 238 ? -24.166 -16.279 5.687 1.00 34.86 235 LEU A N 1
ATOM 1806 C CA . LEU A 1 238 ? -23.902 -17.385 6.605 1.00 38.12 235 LEU A CA 1
ATOM 1807 C C . LEU A 1 238 ? -22.696 -18.191 6.130 1.00 43.36 235 LEU A C 1
ATOM 1808 O O . LEU A 1 238 ? -22.628 -18.601 4.964 1.00 41.65 235 LEU A O 1
ATOM 1813 N N . VAL A 1 239 ? -21.758 -18.426 7.043 1.00 36.01 236 VAL A N 1
ATOM 1814 C CA . VAL A 1 239 ? -20.483 -19.058 6.729 1.00 35.57 236 VAL A CA 1
ATOM 1815 C C . VAL A 1 239 ? -20.218 -20.189 7.720 1.00 42.99 236 VAL A C 1
ATOM 1816 O O . VAL A 1 239 ? -20.362 -20.018 8.940 1.00 40.21 236 VAL A O 1
ATOM 1820 N N . VAL A 1 240 ? -19.805 -21.337 7.201 1.00 40.32 237 VAL A N 1
ATOM 1821 C CA . VAL A 1 240 ? -19.536 -22.520 8.006 1.00 34.52 237 VAL A CA 1
ATOM 1822 C C . VAL A 1 240 ? -18.058 -22.860 7.883 1.00 45.01 237 VAL A C 1
ATOM 1823 O O . VAL A 1 240 ? -17.538 -23.010 6.769 1.00 38.31 237 VAL A O 1
ATOM 1827 N N . TRP A 1 241 ? -17.390 -22.996 9.020 1.00 37.43 238 TRP A N 1
ATOM 1828 C CA . TRP A 1 241 ? -15.955 -23.219 9.072 1.00 39.61 238 TRP A CA 1
ATOM 1829 C C . TRP A 1 241 ? -15.669 -24.536 9.773 1.00 44.03 238 TRP A C 1
ATOM 1830 O O . TRP A 1 241 ? -16.268 -24.833 10.814 1.00 40.79 238 TRP A O 1
ATOM 1841 N N . GLU A 1 242 ? -14.727 -25.318 9.243 1.00 40.24 239 GLU A N 1
ATOM 1842 C CA . GLU A 1 242 ? -14.303 -26.540 9.918 1.00 40.28 239 GLU A CA 1
ATOM 1843 C C . GLU A 1 242 ? -12.870 -26.371 10.410 1.00 42.53 239 GLU A C 1
ATOM 1844 O O . GLU A 1 242 ? -12.010 -25.891 9.668 1.00 39.66 239 GLU A O 1
ATOM 1850 N N . ARG A 1 243 ? -12.638 -26.719 11.675 1.00 43.60 240 ARG A N 1
ATOM 1851 C CA . ARG A 1 243 ? -11.310 -26.654 12.283 1.00 39.08 240 ARG A CA 1
ATOM 1852 C C . ARG A 1 243 ? -10.413 -27.763 11.731 1.00 36.03 240 ARG A C 1
ATOM 1853 O O . ARG A 1 243 ? -10.792 -28.932 11.731 1.00 43.87 240 ARG A O 1
ATOM 1861 N N . ILE A 1 244 ? -9.205 -27.409 11.304 1.00 40.93 241 ILE A N 1
ATOM 1862 C CA . ILE A 1 244 ? -8.263 -28.414 10.815 1.00 49.11 241 ILE A CA 1
ATOM 1863 C C . ILE A 1 244 ? -6.961 -28.421 11.620 1.00 57.59 241 ILE A C 1
ATOM 1864 O O . ILE A 1 244 ? -6.852 -27.736 12.647 1.00 64.17 241 ILE A O 1
ATOM 1869 N N . ASN A 1 245 ? -5.974 -29.198 11.145 1.00 78.34 242 ASN A N 1
ATOM 1870 C CA . ASN A 1 245 ? -4.656 -29.470 11.782 1.00 77.97 242 ASN A CA 1
ATOM 1871 C C . ASN A 1 245 ? -4.780 -30.503 12.909 1.00 72.65 242 ASN A C 1
ATOM 1872 O O . ASN A 1 245 ? -4.627 -30.191 14.088 1.00 75.08 242 ASN A O 1
#